Protein AF-A0A3M7A2R9-F1 (afdb_monomer_lite)

pLDDT: mean 76.18, std 20.84, range [29.41, 97.38]

Sequence (288 aa):
MAYYDRTAGASAAYTGRGEEHRDPAQHTKLGANIRLEPVPNYETASVRSGLNHDHYQPLTPYAIPDAELQRIEARDRRVKLWIRILKFLERIISLTLSILTLIPLVMTLVKFFQTRDIYFTVDGTQRTAWAKNSITWYTYLYTAVAGISCFFNTAIILAYISGVRRANAVGDVASKWEYLVQGSQIVVWAVSAGIYRYGREPVDGKFRDLWGWTCSQDAAALQAVVDDVDFEKYCGLQTASFNLGISNVAQAVLALVLYIFVFLRVRSKKRVQRAYARYDEAREPFRS

Radius of gyration: 33.55 Å; chains: 1; bounding box: 70×51×100 Å

Foldseek 3Di:
DDDDDDDDDDDDDDDDDDDDDDDDDDDDDDDDDPPDDDDPDDDDPDDDDDDDPDDPPPPPVDPCPVVNVVVVVVVVVVVVVVLVVVVLVLLVLQLVLLCLLLVLLVVLVVLCVVFVPPWFQDPNDTDTLADDQADEVLSVLLNVLSVVSNVVSVVVNVCVVVPPPPVVVPPPPVLVVVLVVLVVQLVSLVVSLVSNVVLLDADVNHRRYSQVGLVDPVSVVCCVGDVSDDSVVSNVSNVVSSVSSVVSNVSSVVVSVSSVVVVVVVVVVVVVVVVVVVVVVVCVVVVD

Organism: Hortaea werneckii (NCBI:txid91943)

Structure (mmCIF, N/CA/C/O backbone):
data_AF-A0A3M7A2R9-F1
#
_entry.id   AF-A0A3M7A2R9-F1
#
loop_
_atom_site.group_PDB
_atom_site.id
_atom_site.type_symbol
_atom_site.label_atom_id
_atom_site.label_alt_id
_atom_site.label_comp_id
_atom_site.label_asym_id
_atom_site.label_entity_id
_atom_site.label_seq_id
_atom_site.pdbx_PDB_ins_code
_atom_site.Cartn_x
_atom_site.Cartn_y
_atom_site.Cartn_z
_atom_site.occupancy
_atom_site.B_iso_or_equiv
_atom_site.auth_seq_id
_atom_site.auth_comp_id
_atom_site.auth_asym_id
_atom_site.auth_atom_id
_atom_site.pdbx_PDB_model_num
ATOM 1 N N . MET A 1 1 ? 37.650 -2.817 -4.621 1.00 35.28 1 MET A N 1
ATOM 2 C CA . MET A 1 1 ? 37.076 -2.642 -5.974 1.00 35.28 1 MET A CA 1
ATOM 3 C C . MET A 1 1 ? 38.128 -3.080 -6.980 1.00 35.28 1 MET A C 1
ATOM 5 O O . MET A 1 1 ? 39.081 -2.348 -7.175 1.00 35.28 1 MET A O 1
ATOM 9 N N . ALA A 1 2 ? 38.005 -4.279 -7.548 1.00 29.41 2 ALA A N 1
ATOM 10 C CA . ALA A 1 2 ? 38.888 -4.765 -8.608 1.00 29.41 2 ALA A CA 1
ATOM 11 C C . ALA A 1 2 ? 38.018 -5.426 -9.685 1.00 29.41 2 ALA A C 1
ATOM 13 O O . ALA A 1 2 ? 37.175 -6.269 -9.376 1.00 29.41 2 ALA A O 1
ATOM 14 N N . TYR A 1 3 ? 38.171 -4.939 -10.912 1.00 38.00 3 TYR A N 1
ATOM 15 C CA . TYR A 1 3 ? 37.487 -5.364 -12.131 1.00 38.00 3 TYR A CA 1
ATOM 16 C C . TYR A 1 3 ? 38.176 -6.631 -12.655 1.00 38.00 3 TYR A C 1
ATOM 18 O O . TYR A 1 3 ? 39.402 -6.648 -12.720 1.00 38.00 3 TYR A O 1
ATOM 26 N N . TYR A 1 4 ? 37.418 -7.655 -13.051 1.00 37.25 4 TYR A N 1
ATOM 27 C CA . TYR A 1 4 ? 37.951 -8.730 -13.889 1.00 37.25 4 TYR A CA 1
ATOM 28 C C . TYR A 1 4 ? 37.199 -8.776 -15.213 1.00 37.25 4 TYR A C 1
ATOM 30 O O . TYR A 1 4 ? 35.982 -8.957 -15.267 1.00 37.25 4 TYR A O 1
ATOM 38 N N . ASP A 1 5 ? 38.000 -8.561 -16.245 1.00 40.78 5 ASP A N 1
ATOM 39 C CA . ASP A 1 5 ? 37.754 -8.713 -17.662 1.00 40.78 5 ASP A CA 1
ATOM 40 C C . ASP A 1 5 ? 37.877 -10.200 -18.031 1.00 40.78 5 ASP A C 1
ATOM 42 O O . ASP A 1 5 ? 38.822 -10.866 -17.595 1.00 40.78 5 ASP A O 1
ATOM 46 N N . ARG A 1 6 ? 36.914 -10.738 -18.787 1.00 36.94 6 ARG A N 1
ATOM 47 C CA . ARG A 1 6 ? 37.082 -12.010 -19.506 1.00 36.94 6 ARG A CA 1
ATOM 48 C C . ARG A 1 6 ? 36.024 -12.161 -20.597 1.00 36.94 6 ARG A C 1
ATOM 50 O O . ARG A 1 6 ? 34.972 -12.766 -20.400 1.00 36.94 6 ARG A O 1
ATOM 57 N N . THR A 1 7 ? 36.333 -11.625 -21.767 1.00 44.59 7 THR A N 1
ATOM 58 C CA . THR A 1 7 ? 35.815 -12.086 -23.056 1.00 44.59 7 THR A CA 1
ATOM 59 C C . THR A 1 7 ? 36.772 -13.139 -23.615 1.00 44.59 7 THR A C 1
ATOM 61 O O . THR A 1 7 ? 37.942 -12.853 -23.832 1.00 44.59 7 THR A O 1
ATOM 64 N N . ALA A 1 8 ? 36.288 -14.363 -23.835 1.00 36.97 8 ALA A N 1
ATOM 65 C CA . ALA A 1 8 ? 36.805 -15.284 -24.851 1.00 36.97 8 ALA A CA 1
ATOM 66 C C . ALA A 1 8 ? 35.922 -16.539 -24.930 1.00 36.97 8 ALA A C 1
ATOM 68 O O . ALA A 1 8 ? 35.766 -17.251 -23.941 1.00 36.97 8 ALA A O 1
ATOM 69 N N . GLY A 1 9 ? 35.424 -16.827 -26.134 1.00 33.41 9 GLY A N 1
ATOM 70 C CA . GLY A 1 9 ? 35.180 -18.195 -26.593 1.00 33.41 9 GLY A CA 1
ATOM 71 C C . GLY A 1 9 ? 33.766 -18.748 -26.428 1.00 33.41 9 GLY A C 1
ATOM 72 O O . GLY A 1 9 ? 33.463 -19.375 -25.422 1.00 33.41 9 GLY A O 1
ATOM 73 N N . ALA A 1 10 ? 32.953 -18.635 -27.480 1.00 34.09 10 ALA A N 1
ATOM 74 C CA . ALA A 1 10 ? 32.096 -19.736 -27.929 1.00 34.09 10 ALA A CA 1
ATOM 75 C C . ALA A 1 10 ? 31.665 -19.481 -29.379 1.00 34.09 10 ALA A C 1
ATOM 77 O O . ALA A 1 10 ? 30.672 -18.813 -29.658 1.00 34.09 10 ALA A O 1
ATOM 78 N N . SER A 1 11 ? 32.487 -19.996 -30.289 1.00 36.97 11 SER A N 1
ATOM 79 C CA . SER A 1 11 ? 32.156 -20.215 -31.690 1.00 36.97 11 SER A CA 1
ATOM 80 C C . SER A 1 11 ? 31.225 -21.430 -31.811 1.00 36.97 11 SER A C 1
ATOM 82 O O . SER A 1 11 ? 31.363 -22.375 -31.042 1.00 36.97 11 SER A O 1
ATOM 84 N N . ALA A 1 12 ? 30.312 -21.363 -32.781 1.00 39.53 12 ALA A N 1
ATOM 85 C CA . ALA A 1 12 ? 29.721 -22.454 -33.562 1.00 39.53 12 ALA A CA 1
ATOM 86 C C . ALA A 1 12 ? 29.336 -23.787 -32.875 1.00 39.53 12 ALA A C 1
ATOM 88 O O . ALA A 1 12 ? 30.186 -24.596 -32.518 1.00 39.53 12 ALA A O 1
ATOM 89 N N . ALA A 1 13 ? 28.036 -24.106 -32.904 1.00 36.06 13 ALA A N 1
ATOM 90 C CA . ALA A 1 13 ? 27.561 -25.482 -33.082 1.00 36.06 13 ALA A CA 1
ATOM 91 C C . ALA A 1 13 ? 26.154 -25.476 -33.708 1.00 36.06 13 ALA A C 1
ATOM 93 O O . ALA A 1 13 ? 25.139 -25.414 -33.018 1.00 36.06 13 ALA A O 1
ATOM 94 N N . TYR A 1 14 ? 26.118 -25.516 -35.041 1.00 37.16 14 TYR A N 1
ATOM 95 C CA . TYR A 1 14 ? 24.941 -25.823 -35.851 1.00 37.16 14 TYR A CA 1
ATOM 96 C C . TYR A 1 14 ? 24.946 -27.342 -36.091 1.00 37.16 14 TYR A C 1
ATOM 98 O O . TYR A 1 14 ? 25.855 -27.861 -36.730 1.00 37.16 14 TYR A O 1
ATOM 106 N N . THR A 1 15 ? 23.965 -28.059 -35.549 1.00 40.06 15 THR A N 1
ATOM 107 C CA . THR A 1 15 ? 23.604 -29.448 -35.904 1.00 40.06 15 THR A CA 1
ATOM 108 C C . THR A 1 15 ? 22.075 -29.487 -35.786 1.00 40.06 15 THR A C 1
ATOM 110 O O . THR A 1 15 ? 21.525 -29.100 -34.763 1.00 40.06 15 THR A O 1
ATOM 113 N N . GLY A 1 16 ? 21.295 -29.688 -36.847 1.00 35.75 16 GLY A N 1
ATOM 114 C CA . GLY A 1 16 ? 21.282 -30.867 -37.703 1.00 35.75 16 GLY A CA 1
ATOM 115 C C . GLY A 1 16 ? 20.205 -31.826 -37.181 1.00 35.75 16 GLY A C 1
ATOM 116 O O . GLY A 1 16 ? 20.517 -32.724 -36.407 1.00 35.75 16 GLY A O 1
ATOM 117 N N . ARG A 1 17 ? 18.935 -31.627 -37.562 1.00 36.25 17 ARG A N 1
ATOM 118 C CA . ARG A 1 17 ? 17.874 -32.633 -37.384 1.00 36.25 17 ARG A CA 1
ATOM 119 C C . ARG A 1 17 ? 16.976 -32.638 -38.617 1.00 36.25 17 ARG A C 1
ATOM 121 O O . ARG A 1 17 ? 16.380 -31.619 -38.952 1.00 36.25 17 ARG A O 1
ATOM 128 N N . GLY A 1 18 ? 16.983 -33.785 -39.288 1.00 34.66 18 GLY A N 1
ATOM 129 C CA . GLY A 1 18 ? 16.332 -34.035 -40.562 1.00 34.66 18 GLY A CA 1
ATOM 130 C C . GLY A 1 18 ? 14.833 -34.310 -40.478 1.00 34.66 18 GLY A C 1
ATOM 131 O O . GLY A 1 18 ? 14.295 -34.639 -39.423 1.00 34.66 18 GLY A O 1
ATOM 132 N N . GLU A 1 19 ? 14.240 -34.119 -41.655 1.00 35.94 19 GLU A N 1
ATOM 133 C CA . GLU A 1 19 ? 13.288 -34.983 -42.360 1.00 35.94 19 GLU A CA 1
ATOM 134 C C . GLU A 1 19 ? 12.110 -35.583 -41.581 1.00 35.94 19 GLU A C 1
ATOM 136 O O . GLU A 1 19 ? 12.246 -36.566 -40.861 1.00 35.94 19 GLU A O 1
ATOM 141 N N . GLU A 1 20 ? 10.909 -35.093 -41.905 1.00 37.56 20 GLU A N 1
ATOM 142 C CA . GLU A 1 20 ? 9.747 -35.966 -42.054 1.00 37.56 20 GLU A CA 1
ATOM 143 C C . GLU A 1 20 ? 8.933 -35.552 -43.290 1.00 37.56 20 GLU A C 1
ATOM 145 O O . GLU A 1 20 ? 8.768 -34.376 -43.612 1.00 37.56 20 GLU A O 1
ATOM 150 N N . HIS A 1 21 ? 8.505 -36.577 -44.014 1.00 38.38 21 HIS A N 1
ATOM 151 C CA . HIS A 1 21 ? 8.063 -36.617 -45.398 1.00 38.38 21 HIS A CA 1
ATOM 152 C C . HIS A 1 21 ? 6.532 -36.739 -45.472 1.00 38.38 21 HIS A C 1
ATOM 154 O O . HIS A 1 21 ? 5.978 -37.638 -44.839 1.00 38.38 21 HIS A O 1
ATOM 160 N N . ARG A 1 22 ? 5.845 -35.908 -46.279 1.00 35.91 22 ARG A N 1
ATOM 161 C CA . ARG A 1 22 ? 4.567 -36.277 -46.932 1.00 35.91 22 ARG A CA 1
ATOM 162 C C . ARG A 1 22 ? 4.152 -35.310 -48.056 1.00 35.91 22 ARG A C 1
ATOM 164 O O . ARG A 1 22 ? 3.766 -34.174 -47.804 1.00 35.91 22 ARG A O 1
ATOM 171 N N . ASP A 1 23 ? 4.213 -35.823 -49.280 1.00 44.94 23 ASP A N 1
ATOM 172 C CA . ASP A 1 23 ? 3.572 -35.349 -50.521 1.00 44.94 23 ASP A CA 1
ATOM 173 C C . ASP A 1 23 ? 2.071 -35.758 -50.571 1.00 44.94 23 ASP A C 1
ATOM 175 O O . ASP A 1 23 ? 1.632 -36.539 -49.721 1.00 44.94 23 ASP A O 1
ATOM 179 N N . PRO A 1 24 ? 1.296 -35.447 -51.635 1.00 54.03 24 PRO A N 1
ATOM 180 C CA . PRO A 1 24 ? 1.121 -34.171 -52.336 1.00 54.03 24 PRO A CA 1
ATOM 181 C C . PRO A 1 24 ? -0.386 -33.859 -52.553 1.00 54.03 24 PRO A C 1
ATOM 183 O O . PRO A 1 24 ? -1.237 -34.727 -52.379 1.00 54.03 24 PRO A O 1
ATOM 186 N N . ALA A 1 25 ? -0.724 -32.637 -52.985 1.00 34.72 25 ALA A N 1
ATOM 187 C CA . ALA A 1 25 ? -1.665 -32.360 -54.089 1.00 34.72 25 ALA A CA 1
ATOM 188 C C . ALA A 1 25 ? -2.248 -30.933 -54.047 1.00 34.72 25 ALA A C 1
ATOM 190 O O . ALA A 1 25 ? -2.943 -30.535 -53.120 1.00 34.72 25 ALA A O 1
ATOM 191 N N . GLN A 1 26 ? -2.082 -30.283 -55.201 1.00 37.75 26 GLN A N 1
ATOM 192 C CA . GLN A 1 26 ? -3.107 -29.550 -55.945 1.00 37.75 26 GLN A CA 1
ATOM 193 C C . GLN A 1 26 ? -3.339 -28.038 -55.745 1.00 37.75 26 GLN A C 1
ATOM 195 O O . GLN A 1 26 ? -3.603 -27.515 -54.671 1.00 37.75 26 GLN A O 1
ATOM 200 N N . HIS A 1 27 ? -3.394 -27.418 -56.932 1.00 38.88 27 HIS A N 1
ATOM 201 C CA . HIS A 1 27 ? -3.988 -26.144 -57.337 1.00 38.88 27 HIS A CA 1
ATOM 202 C C . HIS A 1 27 ? -3.122 -24.877 -57.328 1.00 38.88 27 HIS A C 1
ATOM 204 O O . HIS A 1 27 ? -3.270 -23.949 -56.543 1.00 38.88 27 HIS A O 1
ATOM 210 N N . THR A 1 28 ? -2.306 -24.809 -58.382 1.00 39.84 28 THR A N 1
ATOM 211 C CA . THR A 1 28 ? -2.219 -23.699 -59.344 1.00 39.84 28 THR A CA 1
ATOM 212 C C . THR A 1 28 ? -3.324 -22.640 -59.209 1.00 39.84 28 THR A C 1
ATOM 214 O O . THR A 1 28 ? -4.480 -22.923 -59.516 1.00 39.84 28 THR A O 1
ATOM 217 N N . LYS A 1 29 ? -2.946 -21.396 -58.893 1.00 41.19 29 LYS A N 1
ATOM 218 C CA . LYS A 1 29 ? -3.472 -20.178 -59.536 1.00 41.19 29 LYS A CA 1
ATOM 219 C C . LYS A 1 29 ? -2.409 -19.082 -59.483 1.00 41.19 29 LYS A C 1
ATOM 221 O O . LYS A 1 29 ? -2.173 -18.447 -58.462 1.00 41.19 29 LYS A O 1
ATOM 226 N N . LEU A 1 30 ? -1.768 -18.902 -60.632 1.00 43.41 30 LEU A N 1
ATOM 227 C CA . LEU A 1 30 ? -0.935 -17.763 -60.979 1.00 43.41 30 LEU A CA 1
ATOM 228 C C . LEU A 1 30 ? -1.860 -16.540 -61.097 1.00 43.41 30 LEU A C 1
ATOM 230 O O . LEU A 1 30 ? -2.737 -16.506 -61.957 1.00 43.41 30 LEU A O 1
ATOM 234 N N . GLY A 1 31 ? -1.708 -15.575 -60.196 1.00 39.97 31 GLY A N 1
ATOM 235 C CA . GLY A 1 31 ? -2.490 -14.342 -60.161 1.00 39.97 31 GLY A CA 1
ATOM 236 C C . GLY A 1 31 ? -1.577 -13.181 -59.813 1.00 39.97 31 GLY A C 1
ATOM 237 O O . GLY A 1 31 ? -1.463 -12.794 -58.654 1.00 39.97 31 GLY A O 1
ATOM 238 N N . ALA A 1 32 ? -0.873 -12.687 -60.827 1.00 48.69 32 ALA A N 1
ATOM 239 C CA . ALA A 1 32 ? -0.052 -11.493 -60.756 1.00 48.69 32 ALA A CA 1
ATOM 240 C C . ALA A 1 32 ? -0.912 -10.272 -60.402 1.00 48.69 32 ALA A C 1
ATOM 242 O O . ALA A 1 32 ? -1.939 -10.053 -61.035 1.00 48.69 32 ALA A O 1
ATOM 243 N N . ASN A 1 33 ? -0.473 -9.502 -59.404 1.00 46.03 33 ASN A N 1
ATOM 244 C CA . ASN A 1 33 ? -0.609 -8.043 -59.313 1.00 46.03 33 ASN A CA 1
ATOM 245 C C . ASN A 1 33 ? 0.147 -7.558 -58.064 1.00 46.03 33 ASN A C 1
ATOM 247 O O . ASN A 1 33 ? -0.444 -7.161 -57.061 1.00 46.03 33 ASN A O 1
ATOM 251 N N . ILE A 1 34 ? 1.483 -7.609 -58.116 1.00 48.09 34 ILE A N 1
ATOM 252 C CA . ILE A 1 34 ? 2.319 -6.867 -57.166 1.00 48.09 34 ILE A CA 1
ATOM 253 C C . ILE A 1 34 ? 2.315 -5.415 -57.639 1.00 48.09 34 ILE A C 1
ATOM 255 O O . ILE A 1 34 ? 3.037 -5.031 -58.557 1.00 48.09 34 ILE A O 1
ATOM 259 N N . ARG A 1 35 ? 1.438 -4.617 -57.033 1.00 43.06 35 ARG A N 1
ATOM 260 C CA . ARG A 1 35 ? 1.414 -3.164 -57.185 1.00 43.06 35 ARG A CA 1
ATOM 261 C C . ARG A 1 35 ? 2.588 -2.598 -56.384 1.00 43.06 35 ARG A C 1
ATOM 263 O O . ARG A 1 35 ? 2.488 -2.439 -55.173 1.00 43.06 35 ARG A O 1
ATOM 270 N N . LEU A 1 36 ? 3.714 -2.370 -57.056 1.00 46.22 36 LEU A N 1
ATOM 271 C CA . LEU A 1 36 ? 4.854 -1.641 -56.501 1.00 46.22 36 LEU A CA 1
ATOM 272 C C . LEU A 1 36 ? 4.421 -0.186 -56.266 1.00 46.22 36 LEU A C 1
ATOM 274 O O . LEU A 1 36 ? 4.148 0.540 -57.221 1.00 46.22 36 LEU A O 1
ATOM 278 N N . GLU A 1 37 ? 4.307 0.226 -55.003 1.00 46.75 37 GLU A N 1
ATOM 279 C CA . GLU A 1 37 ? 4.223 1.648 -54.666 1.00 46.75 37 GLU A CA 1
ATOM 280 C C . GLU A 1 37 ? 5.565 2.325 -54.994 1.00 46.75 37 GLU A C 1
ATOM 282 O O . GLU A 1 37 ? 6.623 1.745 -54.727 1.00 46.75 37 GLU A O 1
ATOM 287 N N . PRO A 1 38 ? 5.558 3.535 -55.582 1.00 45.41 38 PRO A N 1
ATOM 288 C CA . PRO A 1 38 ? 6.785 4.259 -55.865 1.00 45.41 38 PRO A CA 1
ATOM 289 C C . PRO A 1 38 ? 7.473 4.644 -54.552 1.00 45.41 38 PRO A C 1
ATOM 291 O O . PRO A 1 38 ? 6.920 5.362 -53.719 1.00 45.41 38 PRO A O 1
ATOM 294 N N . VAL A 1 39 ? 8.701 4.157 -54.382 1.00 48.53 39 VAL A N 1
ATOM 295 C CA . VAL A 1 39 ? 9.605 4.588 -53.315 1.00 48.53 39 VAL A CA 1
ATOM 296 C C . VAL A 1 39 ? 9.869 6.087 -53.512 1.00 48.53 39 VAL A C 1
ATOM 298 O O . VAL A 1 39 ? 10.199 6.490 -54.629 1.00 48.53 39 VAL A O 1
ATOM 301 N N . PRO A 1 40 ? 9.715 6.938 -52.482 1.00 41.25 40 PRO A N 1
ATOM 302 C CA . PRO A 1 40 ? 10.021 8.354 -52.610 1.00 41.25 40 PRO A CA 1
ATOM 303 C C . PRO A 1 40 ? 11.511 8.523 -52.919 1.00 41.25 40 PRO A C 1
ATOM 305 O O . PRO A 1 40 ? 12.370 8.075 -52.159 1.00 41.25 40 PRO A O 1
ATOM 308 N N . ASN A 1 41 ? 11.787 9.156 -54.060 1.00 41.25 41 ASN A N 1
ATOM 309 C CA . ASN A 1 41 ? 13.120 9.530 -54.514 1.00 41.25 41 ASN A CA 1
ATOM 310 C C . ASN A 1 41 ? 13.783 10.416 -53.453 1.00 41.25 41 ASN A C 1
ATOM 312 O O . ASN A 1 41 ? 13.485 11.607 -53.366 1.00 41.25 41 ASN A O 1
ATOM 316 N N . TYR A 1 42 ? 14.678 9.845 -52.649 1.00 44.50 42 TYR A N 1
ATOM 317 C CA . TYR A 1 42 ? 15.688 10.648 -51.978 1.00 44.50 42 TYR A CA 1
ATOM 318 C C . TYR A 1 42 ? 16.765 10.987 -53.011 1.00 44.50 42 TYR A C 1
ATOM 320 O O . TYR A 1 42 ? 17.117 10.175 -53.865 1.00 44.50 42 TYR A O 1
ATOM 328 N N . GLU A 1 43 ? 17.199 12.236 -52.965 1.00 38.12 43 GLU A N 1
ATOM 329 C CA . GLU A 1 43 ? 18.039 12.930 -53.932 1.00 38.12 43 GLU A CA 1
ATOM 330 C C . GLU A 1 43 ? 19.164 12.066 -54.520 1.00 38.12 43 GLU A C 1
ATOM 332 O O . GLU A 1 43 ? 20.099 11.644 -53.837 1.00 38.12 43 GLU A O 1
ATOM 337 N N . THR A 1 44 ? 19.115 11.865 -55.837 1.00 44.75 44 THR A N 1
ATOM 338 C CA . THR A 1 44 ? 20.288 11.479 -56.616 1.00 44.75 44 THR A CA 1
ATOM 339 C C . THR A 1 44 ? 21.238 12.672 -56.654 1.00 44.75 44 THR A C 1
ATOM 341 O O . THR A 1 44 ? 21.106 13.556 -57.502 1.00 44.75 44 THR A O 1
ATOM 344 N N . ALA A 1 45 ? 22.196 12.709 -55.729 1.00 44.91 45 ALA A N 1
ATOM 345 C CA . ALA A 1 45 ? 23.384 13.534 -55.885 1.00 44.91 45 ALA A CA 1
ATOM 346 C C . ALA A 1 45 ? 24.104 13.082 -57.166 1.00 44.91 45 ALA A C 1
ATOM 348 O O . ALA A 1 45 ? 24.555 11.940 -57.279 1.00 44.91 45 ALA A O 1
ATOM 349 N N . SER A 1 46 ? 24.155 13.962 -58.162 1.00 41.50 46 SER A N 1
ATOM 350 C CA . SER A 1 46 ? 24.859 13.731 -59.416 1.00 41.50 46 SER A CA 1
ATOM 351 C C . SER A 1 46 ? 26.363 13.650 -59.152 1.00 41.50 46 SER A C 1
ATOM 353 O O . SER A 1 46 ? 27.034 14.644 -58.879 1.00 41.50 46 SER A O 1
ATOM 355 N N . VAL A 1 47 ? 26.915 12.440 -59.230 1.00 45.31 47 VAL A N 1
ATOM 356 C CA . VAL A 1 47 ? 28.365 12.238 -59.198 1.00 45.31 47 VAL A CA 1
ATOM 357 C C . VAL A 1 47 ? 28.918 12.581 -60.577 1.00 45.31 47 VAL A C 1
ATOM 359 O O . VAL A 1 47 ? 28.655 11.904 -61.569 1.00 45.31 47 VAL A O 1
ATOM 362 N N . ARG A 1 48 ? 29.674 13.677 -60.630 1.00 39.59 48 ARG A N 1
ATOM 363 C CA . ARG A 1 48 ? 30.450 14.130 -61.785 1.00 39.59 48 ARG A CA 1
ATOM 364 C C . ARG A 1 48 ? 31.514 13.075 -62.109 1.00 39.59 48 ARG A C 1
ATOM 366 O O . ARG A 1 48 ? 32.421 12.854 -61.313 1.00 39.59 48 ARG A O 1
ATOM 373 N N . SER A 1 49 ? 31.399 12.425 -63.264 1.00 47.41 49 SER A N 1
ATOM 374 C CA . SER A 1 49 ? 32.397 11.479 -63.767 1.00 47.41 49 SER A CA 1
ATOM 375 C C . SER A 1 49 ? 33.701 12.204 -64.095 1.00 47.41 49 SER A C 1
ATOM 377 O O . SER A 1 49 ? 33.762 12.996 -65.034 1.00 47.41 49 SER A O 1
ATOM 379 N N . GLY A 1 50 ? 34.745 11.930 -63.320 1.00 47.94 50 GLY A N 1
ATOM 380 C CA . GLY A 1 50 ? 36.093 12.404 -63.594 1.00 47.94 50 GLY A CA 1
ATOM 381 C C . GLY A 1 50 ? 37.080 11.945 -62.526 1.00 47.94 50 GLY A C 1
ATOM 382 O O . GLY A 1 50 ? 37.007 12.414 -61.399 1.00 47.94 50 GLY A O 1
ATOM 383 N N . LEU A 1 51 ? 38.022 11.102 -62.955 1.00 43.25 51 LEU A N 1
ATOM 384 C CA . LEU A 1 51 ? 39.259 10.655 -62.299 1.00 43.25 51 LEU A CA 1
ATOM 385 C C . LEU A 1 51 ? 39.233 9.420 -61.373 1.00 43.25 51 LEU A C 1
ATOM 387 O O . LEU A 1 51 ? 38.619 9.400 -60.315 1.00 43.25 51 LEU A O 1
ATOM 391 N N . ASN A 1 52 ? 40.068 8.468 -61.811 1.00 40.28 52 ASN A N 1
ATOM 392 C CA . ASN A 1 52 ? 40.802 7.407 -61.121 1.00 40.28 52 ASN A CA 1
ATOM 393 C C . ASN A 1 52 ? 40.030 6.347 -60.322 1.00 40.28 52 ASN A C 1
ATOM 395 O O . ASN A 1 52 ? 39.564 6.553 -59.207 1.00 40.28 52 ASN A O 1
ATOM 399 N N . HIS A 1 53 ? 40.031 5.143 -60.904 1.00 49.47 53 HIS A N 1
ATOM 400 C CA . HIS A 1 53 ? 40.060 3.879 -60.178 1.00 49.47 53 HIS A CA 1
ATOM 401 C C . HIS A 1 53 ? 41.212 3.904 -59.170 1.00 49.47 53 HIS A C 1
ATOM 403 O O . HIS A 1 53 ? 42.349 3.687 -59.557 1.00 49.47 53 HIS A O 1
ATOM 409 N N . ASP A 1 54 ? 40.911 4.188 -57.909 1.00 43.72 54 ASP A N 1
ATOM 410 C CA . ASP A 1 54 ? 41.524 3.517 -56.768 1.00 43.72 54 ASP A CA 1
ATOM 411 C C . ASP A 1 54 ? 40.649 3.762 -55.533 1.00 43.72 54 ASP A C 1
ATOM 413 O O . ASP A 1 54 ? 40.341 4.891 -55.163 1.00 43.72 54 ASP A O 1
ATOM 417 N N . HIS A 1 55 ? 40.205 2.655 -54.938 1.00 40.47 55 HIS A N 1
ATOM 418 C CA . HIS A 1 55 ? 39.379 2.559 -53.730 1.00 40.47 55 HIS A CA 1
ATOM 419 C C . HIS A 1 55 ? 37.953 3.125 -53.831 1.00 40.47 55 HIS A C 1
ATOM 421 O O . HIS A 1 55 ? 37.604 4.152 -53.252 1.00 40.47 55 HIS A O 1
ATOM 427 N N . TYR A 1 56 ? 37.055 2.326 -54.421 1.00 41.16 56 TYR A N 1
ATOM 428 C CA . TYR A 1 56 ? 35.671 2.297 -53.942 1.00 41.16 56 TYR A CA 1
ATOM 429 C C . TYR A 1 56 ? 35.683 1.848 -52.476 1.00 41.16 56 TYR A C 1
ATOM 431 O O . TYR A 1 56 ? 35.695 0.658 -52.171 1.00 41.16 56 TYR A O 1
ATOM 439 N N . GLN A 1 57 ? 35.708 2.807 -51.557 1.00 43.56 57 GLN A N 1
ATOM 440 C CA . GLN A 1 57 ? 35.376 2.576 -50.163 1.00 43.56 57 GLN A CA 1
ATOM 441 C C . GLN A 1 57 ? 33.848 2.677 -50.102 1.00 43.56 57 GLN A C 1
ATOM 443 O O . GLN A 1 57 ? 33.319 3.787 -50.199 1.00 43.56 57 GLN A O 1
ATOM 448 N N . PRO A 1 58 ? 33.093 1.560 -50.051 1.00 46.12 58 PRO A N 1
ATOM 449 C CA . PRO A 1 58 ? 31.653 1.661 -49.915 1.00 46.12 58 PRO A CA 1
ATOM 450 C C . PRO A 1 58 ? 31.401 2.452 -48.636 1.00 46.12 58 PRO A C 1
ATOM 452 O O . PRO A 1 58 ? 31.805 2.012 -47.559 1.00 46.12 58 PRO A O 1
ATOM 455 N N . LEU A 1 59 ? 30.761 3.619 -48.747 1.00 47.03 59 LEU A N 1
ATOM 456 C CA . LEU A 1 59 ? 30.213 4.306 -47.589 1.00 47.03 59 LEU A CA 1
ATOM 457 C C . LEU A 1 59 ? 29.204 3.341 -46.966 1.00 47.03 59 LEU A C 1
ATOM 459 O O . LEU A 1 59 ? 28.048 3.279 -47.367 1.00 47.03 59 LEU A O 1
ATOM 463 N N . THR A 1 60 ? 29.652 2.516 -46.024 1.00 50.25 60 THR A N 1
ATOM 464 C CA . THR A 1 60 ? 28.793 1.874 -45.043 1.00 50.25 60 THR A CA 1
ATOM 465 C C . THR A 1 60 ? 28.247 3.024 -44.207 1.00 50.25 60 THR A C 1
ATOM 467 O O . THR A 1 60 ? 29.015 3.581 -43.422 1.00 50.25 60 THR A O 1
ATOM 470 N N . PRO A 1 61 ? 26.967 3.419 -44.322 1.00 52.16 61 PRO A N 1
ATOM 471 C CA . PRO A 1 61 ? 26.482 4.580 -43.579 1.00 52.16 61 PRO A CA 1
ATOM 472 C C . PRO A 1 61 ? 26.456 4.332 -42.061 1.00 52.16 61 PRO A C 1
ATOM 474 O O . PRO A 1 61 ? 26.167 5.245 -41.303 1.00 52.16 61 PRO A O 1
ATOM 477 N N . TYR A 1 62 ? 26.749 3.104 -41.613 1.00 56.06 62 TYR A N 1
ATOM 478 C CA . TYR A 1 62 ? 26.667 2.676 -40.221 1.00 56.06 62 TYR A CA 1
ATOM 479 C C . TYR A 1 62 ? 27.610 1.498 -39.905 1.00 56.06 62 TYR A C 1
ATOM 481 O O . TYR A 1 62 ? 27.219 0.536 -39.253 1.00 56.06 62 TYR A O 1
ATOM 489 N N . ALA A 1 63 ? 28.877 1.541 -40.325 1.00 55.28 63 ALA A N 1
ATOM 490 C CA . ALA A 1 63 ? 29.876 0.758 -39.593 1.00 55.28 63 ALA A CA 1
ATOM 491 C C . ALA A 1 63 ? 30.107 1.487 -38.263 1.00 55.28 63 ALA A C 1
ATOM 493 O O . ALA A 1 63 ? 30.972 2.353 -38.181 1.00 55.28 63 ALA A O 1
ATOM 494 N N . ILE A 1 64 ? 29.255 1.234 -37.259 1.00 60.62 64 ILE A N 1
ATOM 495 C CA . ILE A 1 64 ? 29.473 1.736 -35.897 1.00 60.62 64 ILE A CA 1
ATOM 496 C C . ILE A 1 64 ? 30.843 1.191 -35.486 1.00 60.62 64 ILE A C 1
ATOM 498 O O . ILE A 1 64 ? 30.968 -0.028 -35.378 1.00 60.62 64 ILE A O 1
ATOM 502 N N . PRO A 1 65 ? 31.872 2.036 -35.296 1.00 73.12 65 PRO A N 1
ATOM 503 C CA . PRO A 1 65 ? 33.175 1.548 -34.871 1.00 73.12 65 PRO A CA 1
ATOM 504 C C . PRO A 1 65 ? 33.005 0.763 -33.569 1.00 73.12 65 PRO A C 1
ATOM 506 O O . PRO A 1 65 ? 32.199 1.170 -32.728 1.00 73.12 65 PRO A O 1
ATOM 509 N N . ASP A 1 66 ? 33.770 -0.307 -33.348 1.00 74.38 66 ASP A N 1
ATOM 510 C CA . ASP A 1 66 ? 33.675 -1.113 -32.115 1.00 74.38 66 ASP A CA 1
ATOM 511 C C . ASP A 1 66 ? 33.737 -0.240 -30.844 1.00 74.38 66 ASP A C 1
ATOM 513 O O . ASP A 1 66 ? 33.055 -0.497 -29.850 1.00 74.38 66 ASP A O 1
ATOM 517 N N . ALA A 1 67 ? 34.478 0.872 -30.910 1.00 76.00 67 ALA A N 1
ATOM 518 C CA . ALA A 1 67 ? 34.538 1.898 -29.873 1.00 76.00 67 ALA A CA 1
ATOM 519 C C . ALA A 1 67 ? 33.181 2.579 -29.574 1.00 76.00 67 ALA A C 1
ATOM 521 O O . ALA A 1 67 ? 32.859 2.824 -28.410 1.00 76.00 67 ALA A O 1
ATOM 522 N N . GLU A 1 68 ? 32.365 2.886 -30.585 1.00 75.69 68 GLU A N 1
ATOM 523 C CA . GLU A 1 68 ? 31.013 3.439 -30.409 1.00 75.69 68 GLU A CA 1
ATOM 524 C C . GLU A 1 68 ? 30.033 2.382 -29.883 1.00 75.69 68 GLU A C 1
ATOM 526 O O . GLU A 1 68 ? 29.212 2.684 -29.011 1.00 75.69 68 GLU A O 1
ATOM 531 N N . LEU A 1 69 ? 30.164 1.121 -30.310 1.00 75.69 69 LEU A N 1
ATOM 532 C CA . LEU A 1 69 ? 29.353 0.023 -29.777 1.00 75.69 69 LEU A CA 1
ATOM 533 C C . LEU A 1 69 ? 29.618 -0.180 -28.275 1.00 75.69 69 LEU A C 1
ATOM 535 O O . LEU A 1 69 ? 28.677 -0.187 -27.477 1.00 75.69 69 LEU A O 1
ATOM 539 N N . GLN A 1 70 ? 30.889 -0.212 -27.861 1.00 79.38 70 GLN A N 1
ATOM 540 C CA . GLN A 1 70 ? 31.276 -0.279 -26.446 1.00 79.38 70 GLN A CA 1
ATOM 541 C C . GLN A 1 70 ? 30.744 0.914 -25.633 1.00 79.38 70 GLN A C 1
ATOM 543 O O . GLN A 1 70 ? 30.300 0.745 -24.489 1.00 79.38 70 GLN A O 1
ATOM 548 N N . ARG A 1 71 ? 30.735 2.127 -26.208 1.00 79.75 71 ARG A N 1
ATOM 549 C CA . ARG A 1 71 ? 30.157 3.327 -25.570 1.00 79.75 71 ARG A CA 1
ATOM 550 C C . ARG A 1 71 ? 28.646 3.195 -25.371 1.00 79.75 71 ARG A C 1
ATOM 552 O O . ARG A 1 71 ? 28.147 3.523 -24.286 1.00 79.75 71 ARG A O 1
ATOM 559 N N . ILE A 1 72 ? 27.920 2.702 -26.376 1.00 77.94 72 ILE A N 1
ATOM 560 C CA . ILE A 1 72 ? 26.471 2.459 -26.308 1.00 77.94 72 ILE A CA 1
ATOM 561 C C . ILE A 1 72 ? 26.162 1.382 -25.262 1.00 77.94 72 ILE A C 1
ATOM 563 O O . ILE A 1 72 ? 25.301 1.592 -24.403 1.00 77.94 72 ILE A O 1
ATOM 567 N N . GLU A 1 73 ? 26.910 0.279 -25.248 1.00 80.25 73 GLU A N 1
ATOM 568 C CA . GLU A 1 73 ? 26.764 -0.780 -24.247 1.00 80.25 73 GLU A CA 1
ATOM 569 C C . GLU A 1 73 ? 27.033 -0.286 -22.823 1.00 80.25 73 GLU A C 1
ATOM 571 O O . GLU A 1 73 ? 26.267 -0.581 -21.902 1.00 80.25 73 GLU A O 1
ATOM 576 N N . ALA A 1 74 ? 28.089 0.505 -22.615 1.00 82.88 74 ALA A N 1
ATOM 577 C CA . ALA A 1 74 ? 28.408 1.073 -21.308 1.00 82.88 74 ALA A CA 1
ATOM 578 C C . ALA A 1 74 ? 27.325 2.052 -20.824 1.00 82.88 74 ALA A C 1
ATOM 580 O O . ALA A 1 74 ? 27.005 2.098 -19.628 1.00 82.88 74 ALA A O 1
ATOM 581 N N . ARG A 1 75 ? 26.730 2.837 -21.732 1.00 81.75 75 ARG A N 1
ATOM 582 C CA . ARG A 1 75 ? 25.575 3.695 -21.422 1.00 81.75 75 ARG A CA 1
ATOM 583 C C . ARG A 1 75 ? 24.348 2.851 -21.066 1.00 81.75 75 ARG A C 1
ATOM 585 O O . ARG A 1 75 ? 23.659 3.163 -20.094 1.00 81.75 75 ARG A O 1
ATOM 592 N N . ASP A 1 76 ? 24.116 1.756 -21.774 1.00 81.50 76 ASP A N 1
ATOM 593 C CA . ASP A 1 76 ? 22.995 0.850 -21.522 1.00 81.50 76 ASP A CA 1
ATOM 594 C C . ASP A 1 76 ? 23.124 0.096 -20.200 1.00 81.50 76 ASP A C 1
ATOM 596 O O . ASP A 1 76 ? 22.138 -0.014 -19.464 1.00 81.50 76 ASP A O 1
ATOM 600 N N . ARG A 1 77 ? 24.335 -0.345 -19.841 1.00 81.38 77 ARG A N 1
ATOM 601 C CA . ARG A 1 77 ? 24.631 -0.915 -18.518 1.00 81.38 77 ARG A CA 1
ATOM 602 C C . ARG A 1 77 ? 24.305 0.079 -17.403 1.00 81.38 77 ARG A C 1
ATOM 604 O O . ARG A 1 77 ? 23.620 -0.290 -16.450 1.00 81.38 77 ARG A O 1
ATOM 611 N N . ARG A 1 78 ? 24.711 1.346 -17.548 1.00 84.94 78 ARG A N 1
ATOM 612 C CA . ARG A 1 78 ? 24.392 2.406 -16.575 1.00 84.94 78 ARG A CA 1
ATOM 613 C C . ARG A 1 78 ? 22.889 2.609 -16.429 1.00 84.94 78 ARG A C 1
ATOM 615 O O . ARG A 1 78 ? 22.385 2.577 -15.313 1.00 84.94 78 ARG A O 1
ATOM 622 N N . VAL A 1 79 ? 22.156 2.754 -17.532 1.00 84.12 79 VAL A N 1
ATOM 623 C CA . VAL A 1 79 ? 20.694 2.938 -17.486 1.00 84.12 79 VAL A CA 1
ATOM 624 C C . VAL A 1 79 ? 20.001 1.744 -16.821 1.00 84.12 79 VAL A C 1
ATOM 626 O O . VAL A 1 79 ? 19.114 1.942 -15.996 1.00 84.12 79 VAL A O 1
ATOM 629 N N . LYS A 1 80 ? 20.422 0.508 -17.119 1.00 82.06 80 LYS A N 1
ATOM 630 C CA . LYS A 1 80 ? 19.881 -0.696 -16.464 1.00 82.06 80 LYS A CA 1
ATOM 631 C C . LYS A 1 80 ? 20.139 -0.705 -14.954 1.00 82.06 80 LYS A C 1
ATOM 633 O O . LYS A 1 80 ? 19.240 -1.066 -14.198 1.00 82.06 80 LYS A O 1
ATOM 638 N N . LEU A 1 81 ? 21.331 -0.296 -14.515 1.00 84.12 81 LEU A N 1
ATOM 639 C CA . LEU A 1 81 ? 21.654 -0.172 -13.091 1.00 84.12 81 LEU A CA 1
ATOM 640 C C . LEU A 1 81 ? 20.775 0.879 -12.407 1.00 84.12 81 LEU A C 1
ATOM 642 O O . LEU A 1 81 ? 20.189 0.582 -11.371 1.00 84.12 81 LEU A O 1
ATOM 646 N N . TRP A 1 82 ? 20.605 2.053 -13.017 1.00 86.81 82 TRP A N 1
ATOM 647 C CA . TRP A 1 82 ? 19.720 3.098 -12.492 1.00 86.81 82 TRP A CA 1
ATOM 648 C C . TRP A 1 82 ? 18.272 2.629 -12.368 1.00 86.81 82 TRP A C 1
ATOM 650 O O . TRP A 1 82 ? 17.649 2.851 -11.337 1.00 86.81 82 TRP A O 1
ATOM 660 N N . ILE A 1 83 ? 17.752 1.909 -13.365 1.00 84.44 83 ILE A N 1
ATOM 661 C CA . ILE A 1 83 ? 16.408 1.316 -13.296 1.00 84.44 83 ILE A CA 1
ATOM 662 C C . ILE A 1 83 ? 16.307 0.343 -12.118 1.00 84.44 83 ILE A C 1
ATOM 664 O O . ILE A 1 83 ? 15.321 0.367 -11.386 1.00 84.44 83 ILE A O 1
ATOM 668 N N . ARG A 1 84 ? 17.322 -0.502 -11.910 1.00 83.69 84 ARG A N 1
ATOM 669 C CA . ARG A 1 84 ? 17.343 -1.449 -10.789 1.00 83.69 84 ARG A CA 1
ATOM 670 C C . ARG A 1 84 ? 17.363 -0.728 -9.439 1.00 83.69 84 ARG A C 1
ATOM 672 O O . ARG A 1 84 ? 16.632 -1.133 -8.544 1.00 83.69 84 ARG A O 1
ATOM 679 N N . ILE A 1 85 ? 18.145 0.343 -9.309 1.00 86.81 85 ILE A N 1
ATOM 680 C CA . ILE A 1 85 ? 18.207 1.163 -8.090 1.00 86.81 85 ILE A CA 1
ATOM 681 C C . ILE A 1 85 ? 16.865 1.853 -7.829 1.00 86.81 85 ILE A C 1
ATOM 683 O O . ILE A 1 85 ? 16.365 1.791 -6.712 1.00 86.81 85 ILE A O 1
ATOM 687 N N . LEU A 1 86 ? 16.248 2.452 -8.852 1.00 89.62 86 LEU A N 1
ATOM 688 C CA . LEU A 1 86 ? 14.939 3.102 -8.724 1.00 89.62 86 LEU A CA 1
ATOM 689 C C . LEU A 1 86 ? 13.855 2.113 -8.283 1.00 89.62 86 LEU A C 1
ATOM 691 O O . LEU A 1 86 ? 13.078 2.417 -7.384 1.00 89.62 86 LEU A O 1
ATOM 695 N N . LYS A 1 87 ? 13.835 0.908 -8.862 1.00 84.81 87 LYS A N 1
ATOM 696 C CA . LYS A 1 87 ? 12.926 -0.166 -8.437 1.00 84.81 87 LYS A CA 1
ATOM 697 C C . LYS A 1 87 ? 13.196 -0.628 -7.009 1.00 84.81 87 LYS A C 1
ATOM 699 O O . LYS A 1 87 ? 12.268 -0.906 -6.267 1.00 84.81 87 LYS A O 1
ATOM 704 N N . PHE A 1 88 ? 14.460 -0.725 -6.615 1.00 87.12 88 PHE A N 1
ATOM 705 C CA . PHE A 1 88 ? 14.813 -1.099 -5.251 1.00 87.12 88 PHE A CA 1
ATOM 706 C C . PHE A 1 88 ? 14.365 -0.034 -4.237 1.00 87.12 88 PHE A C 1
ATOM 708 O O . PHE A 1 88 ? 13.788 -0.372 -3.207 1.00 87.12 88 PHE A O 1
ATOM 715 N N . LEU A 1 89 ? 14.554 1.248 -4.561 1.00 91.88 89 LEU A N 1
ATOM 716 C CA . LEU A 1 89 ? 14.075 2.363 -3.746 1.00 91.88 89 LEU A CA 1
ATOM 717 C C . LEU A 1 89 ? 12.544 2.361 -3.627 1.00 91.88 89 LEU A C 1
ATOM 719 O O . LEU A 1 89 ? 12.014 2.573 -2.541 1.00 91.88 89 LEU A O 1
ATOM 723 N N . GLU A 1 90 ? 11.840 2.060 -4.718 1.00 91.06 90 GLU A N 1
ATOM 724 C CA . GLU A 1 90 ? 10.382 1.895 -4.727 1.00 91.06 90 GLU A CA 1
ATOM 725 C C . GLU A 1 90 ? 9.921 0.826 -3.726 1.00 91.06 90 GLU A C 1
ATOM 727 O O . GLU A 1 90 ? 9.024 1.088 -2.924 1.00 91.06 90 GLU A O 1
ATOM 732 N N . ARG A 1 91 ? 10.605 -0.325 -3.681 1.00 91.19 91 ARG A N 1
ATOM 733 C CA . ARG A 1 91 ? 10.316 -1.393 -2.711 1.00 91.19 91 ARG A CA 1
ATOM 734 C C . ARG A 1 91 ? 10.569 -0.967 -1.269 1.00 91.19 91 ARG A C 1
ATOM 736 O O . ARG A 1 91 ? 9.794 -1.342 -0.394 1.00 91.19 91 ARG A O 1
ATOM 743 N N . ILE A 1 92 ? 11.609 -0.172 -1.006 1.00 93.75 92 ILE A N 1
ATOM 744 C CA . ILE A 1 92 ? 11.885 0.360 0.340 1.00 93.75 92 ILE A CA 1
ATOM 745 C C . ILE A 1 92 ? 10.770 1.307 0.789 1.00 93.75 92 ILE A C 1
ATOM 747 O O . ILE A 1 92 ? 10.292 1.204 1.920 1.00 93.75 92 ILE A O 1
ATOM 751 N N . ILE A 1 93 ? 10.332 2.209 -0.092 1.00 95.12 93 ILE A N 1
ATOM 752 C CA . ILE A 1 93 ? 9.241 3.144 0.210 1.00 95.12 93 ILE A CA 1
ATOM 753 C C . ILE A 1 93 ? 7.946 2.363 0.468 1.00 95.12 93 ILE A C 1
ATOM 755 O O . ILE A 1 93 ? 7.285 2.600 1.478 1.00 95.12 93 ILE A O 1
ATOM 759 N N . SER A 1 94 ? 7.625 1.386 -0.386 1.00 94.00 94 SER A N 1
ATOM 760 C CA . SER A 1 94 ? 6.449 0.519 -0.231 1.00 94.00 94 SER A CA 1
ATOM 761 C C . SER A 1 94 ? 6.479 -0.270 1.083 1.00 94.00 94 SER A C 1
ATOM 763 O O . SER A 1 94 ? 5.486 -0.313 1.813 1.00 94.00 94 SER A O 1
ATOM 765 N N . LEU A 1 95 ? 7.640 -0.836 1.442 1.00 95.44 95 LEU A N 1
ATOM 766 C CA . LEU A 1 95 ? 7.837 -1.525 2.718 1.00 95.44 95 LEU A CA 1
ATOM 767 C C . LEU A 1 95 ? 7.608 -0.582 3.902 1.00 95.44 95 LEU A C 1
ATOM 769 O O . LEU A 1 95 ? 6.891 -0.931 4.835 1.00 95.44 95 LEU A O 1
ATOM 773 N N . THR A 1 96 ? 8.188 0.615 3.849 1.00 97.06 96 THR A N 1
ATOM 774 C CA . THR A 1 96 ? 8.087 1.605 4.929 1.00 97.06 96 THR A CA 1
ATOM 775 C C . THR A 1 96 ? 6.636 2.025 5.146 1.00 97.06 96 THR A C 1
ATOM 777 O O . THR A 1 96 ? 6.147 1.980 6.273 1.00 97.06 96 THR A O 1
ATOM 780 N N . LEU A 1 97 ? 5.910 2.354 4.073 1.00 96.56 97 LEU A N 1
ATOM 781 C CA . LEU A 1 97 ? 4.488 2.699 4.149 1.00 96.56 97 LEU A CA 1
ATOM 782 C C . LEU A 1 97 ? 3.635 1.528 4.654 1.00 96.56 97 LEU A C 1
ATOM 784 O O . LEU A 1 97 ? 2.713 1.736 5.445 1.00 96.56 97 LEU A O 1
ATOM 788 N N . SER A 1 98 ? 3.952 0.299 4.238 1.00 96.31 98 SER A N 1
ATOM 789 C CA . SER A 1 98 ? 3.268 -0.907 4.718 1.00 96.31 98 SER A CA 1
ATOM 790 C C . SER A 1 98 ? 3.491 -1.119 6.217 1.00 96.31 98 SER A C 1
ATOM 792 O O . SER A 1 98 ? 2.527 -1.357 6.936 1.00 96.31 98 SER A O 1
ATOM 794 N N . ILE A 1 99 ? 4.724 -0.970 6.713 1.00 97.25 99 ILE A N 1
ATOM 795 C CA . ILE A 1 99 ? 5.059 -1.086 8.143 1.00 97.25 99 ILE A CA 1
ATOM 796 C C . ILE A 1 99 ? 4.348 -0.003 8.956 1.00 97.25 99 ILE A C 1
ATOM 798 O O . ILE A 1 99 ? 3.710 -0.313 9.962 1.00 97.25 99 ILE A O 1
ATOM 802 N N . LEU A 1 100 ? 4.412 1.255 8.510 1.00 97.12 100 LEU A N 1
ATOM 803 C CA . LEU A 1 100 ? 3.758 2.371 9.196 1.00 97.12 100 LEU A CA 1
ATOM 804 C C . LEU A 1 100 ? 2.232 2.217 9.239 1.00 97.12 100 LEU A C 1
ATOM 806 O O . LEU A 1 100 ? 1.609 2.688 10.182 1.00 97.12 100 LEU A O 1
ATOM 810 N N . THR A 1 101 ? 1.635 1.545 8.251 1.00 96.44 101 THR A N 1
ATOM 811 C CA . THR A 1 101 ? 0.200 1.210 8.255 1.00 96.44 101 THR A CA 1
ATOM 812 C C . THR A 1 101 ? -0.098 0.002 9.143 1.00 96.44 101 THR A C 1
ATOM 814 O O . THR A 1 101 ? -1.100 -0.022 9.849 1.00 96.44 101 THR A O 1
ATOM 817 N N . LEU A 1 102 ? 0.770 -1.010 9.125 1.00 97.31 102 LEU A N 1
ATOM 818 C CA . LEU A 1 102 ? 0.589 -2.256 9.863 1.00 97.31 102 LEU A CA 1
ATOM 819 C C . LEU A 1 102 ? 0.685 -2.046 11.376 1.00 97.31 102 LEU A C 1
ATOM 821 O O . LEU A 1 102 ? -0.117 -2.601 12.120 1.00 97.31 102 LEU A O 1
ATOM 825 N N . ILE A 1 103 ? 1.655 -1.251 11.832 1.00 97.12 103 ILE A N 1
ATOM 826 C CA . ILE A 1 103 ? 1.946 -1.061 13.257 1.00 97.12 103 ILE A CA 1
ATOM 827 C C . ILE A 1 103 ? 0.707 -0.579 14.042 1.00 97.12 103 ILE A C 1
ATOM 829 O O . ILE A 1 103 ? 0.338 -1.248 15.012 1.00 97.12 103 ILE A O 1
ATOM 833 N N . PRO A 1 104 ? 0.016 0.513 13.657 1.00 96.06 104 PRO A N 1
ATOM 834 C CA . PRO A 1 104 ? -1.150 0.970 14.403 1.00 96.06 104 PRO A CA 1
ATOM 835 C C . PRO A 1 104 ? -2.339 0.010 14.305 1.00 96.06 104 PRO A C 1
ATOM 837 O O . PRO A 1 104 ? -3.061 -0.143 15.285 1.00 96.06 104 PRO A O 1
ATOM 840 N N . LEU A 1 105 ? -2.519 -0.675 13.170 1.00 96.00 105 LEU A N 1
ATOM 841 C CA . LEU A 1 105 ? -3.573 -1.682 13.002 1.00 96.00 105 LEU A CA 1
ATOM 842 C C . LEU A 1 105 ? -3.347 -2.918 13.880 1.00 96.00 105 LEU A C 1
ATOM 844 O O . LEU A 1 105 ? -4.284 -3.478 14.441 1.00 96.00 105 LEU A O 1
ATOM 848 N N . VAL A 1 106 ? -2.099 -3.356 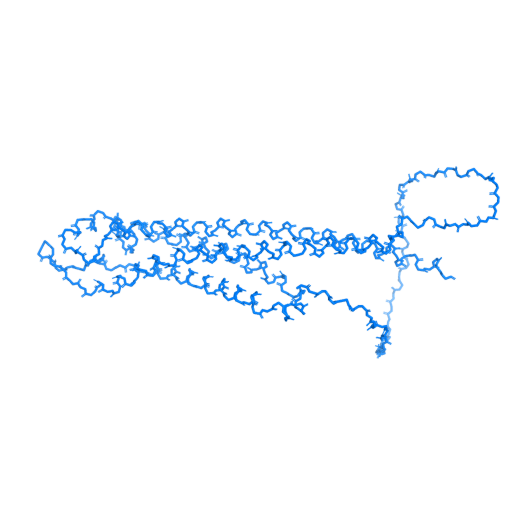14.036 1.00 97.12 106 VAL A N 1
ATOM 849 C CA . VAL A 1 106 ? -1.771 -4.439 14.969 1.00 97.12 106 VAL A CA 1
ATOM 850 C C . VAL A 1 106 ? -1.972 -3.966 16.406 1.00 97.12 106 VAL A C 1
ATOM 852 O O . VAL A 1 106 ? -2.562 -4.696 17.196 1.00 97.12 106 VAL A O 1
ATOM 855 N N . MET A 1 107 ? -1.555 -2.742 16.746 1.00 95.75 107 MET A N 1
ATOM 856 C CA . MET A 1 107 ? -1.787 -2.180 18.081 1.00 95.75 107 MET A CA 1
ATOM 857 C C . MET A 1 107 ? -3.276 -2.109 18.439 1.00 95.75 107 MET A C 1
ATOM 859 O O . MET A 1 107 ? -3.637 -2.475 19.558 1.00 95.75 107 MET A O 1
ATOM 863 N N . THR A 1 108 ? -4.139 -1.672 17.516 1.00 94.50 108 THR A N 1
ATOM 864 C CA . THR A 1 108 ? -5.592 -1.612 17.753 1.00 94.50 108 THR A CA 1
ATOM 865 C C . THR A 1 108 ? -6.173 -3.006 17.955 1.00 94.50 108 THR A C 1
ATOM 867 O O . THR A 1 108 ? -6.952 -3.207 18.882 1.00 94.50 108 THR A O 1
ATOM 870 N N . LEU A 1 109 ? -5.754 -3.990 17.153 1.00 95.44 109 LEU A N 1
ATOM 871 C CA . LEU A 1 109 ? -6.209 -5.374 17.292 1.00 95.44 109 LEU A CA 1
ATOM 872 C C . LEU A 1 109 ? -5.738 -6.024 18.593 1.00 95.44 109 LEU A C 1
ATOM 874 O O . LEU A 1 109 ? -6.536 -6.672 19.264 1.00 95.44 109 LEU A O 1
ATOM 878 N N . VAL A 1 110 ? -4.470 -5.845 18.970 1.00 95.81 110 VAL A N 1
ATOM 879 C CA . VAL A 1 110 ? -3.931 -6.359 20.239 1.00 95.81 110 VAL A CA 1
ATOM 880 C C . VAL A 1 110 ? -4.735 -5.803 21.405 1.00 95.81 110 VAL A C 1
ATOM 882 O O . VAL A 1 110 ? -5.174 -6.561 22.267 1.00 95.81 110 VAL A O 1
ATOM 885 N N . LYS A 1 111 ? -4.997 -4.495 21.400 1.00 93.62 111 LYS A N 1
ATOM 886 C CA . LYS A 1 111 ? -5.785 -3.851 22.451 1.00 93.62 111 LYS A CA 1
ATOM 887 C C . LYS A 1 111 ? -7.236 -4.289 22.453 1.00 93.62 111 LYS A C 1
ATOM 889 O O . LYS A 1 111 ? -7.763 -4.568 23.521 1.00 93.62 111 LYS A O 1
ATOM 894 N N . PHE A 1 112 ? -7.848 -4.445 21.285 1.00 93.69 112 PHE A N 1
ATOM 895 C CA . PHE A 1 112 ? -9.178 -5.030 21.170 1.00 93.69 112 PHE A CA 1
ATOM 896 C C . PHE A 1 112 ? -9.241 -6.423 21.804 1.00 93.69 112 PHE A C 1
ATOM 898 O O . PHE A 1 112 ? -10.113 -6.679 22.627 1.00 93.69 112 PHE A O 1
ATOM 905 N N . PHE A 1 113 ? -8.299 -7.313 21.486 1.00 93.88 113 PHE A N 1
ATOM 906 C CA . PHE A 1 113 ? -8.275 -8.653 22.074 1.00 93.88 113 PHE A CA 1
ATOM 907 C C . PHE A 1 113 ? -8.013 -8.651 23.581 1.00 93.88 113 PHE A C 1
ATOM 909 O O . PHE A 1 113 ? -8.528 -9.524 24.270 1.00 93.88 113 PHE A O 1
ATOM 916 N N . GLN A 1 114 ? -7.253 -7.681 24.092 1.00 93.31 114 GLN A N 1
ATOM 917 C CA . GLN A 1 114 ? -6.994 -7.542 25.526 1.00 93.31 114 GLN A CA 1
ATOM 918 C C . GLN A 1 114 ? -8.210 -7.029 26.306 1.00 93.31 114 GLN A C 1
ATOM 920 O O . GLN A 1 114 ? -8.412 -7.454 27.438 1.00 93.31 114 GLN A O 1
ATOM 925 N N . THR A 1 115 ? -9.016 -6.132 25.730 1.00 91.69 115 THR A N 1
ATOM 926 C CA . THR A 1 115 ? -10.072 -5.420 26.478 1.00 91.69 115 THR A CA 1
ATOM 927 C C . THR A 1 115 ? -11.499 -5.794 26.086 1.00 91.69 115 THR A C 1
ATOM 929 O O . THR A 1 115 ? -12.447 -5.337 26.723 1.00 91.69 115 THR A O 1
ATOM 932 N N . ARG A 1 116 ? -11.695 -6.644 25.069 1.00 88.44 116 ARG A N 1
ATOM 933 C CA . ARG A 1 116 ? -13.034 -7.109 24.655 1.00 88.44 116 ARG A CA 1
ATOM 934 C C . ARG A 1 116 ? -13.772 -7.926 25.713 1.00 88.44 116 ARG A C 1
ATOM 936 O O . ARG A 1 116 ? -14.994 -7.925 25.696 1.00 88.44 116 ARG A O 1
ATOM 943 N N . ASP A 1 117 ? -13.042 -8.594 26.601 1.00 88.81 117 ASP A N 1
ATOM 944 C CA . ASP A 1 117 ? -13.601 -9.492 27.619 1.00 88.81 117 ASP A CA 1
ATOM 945 C C . ASP A 1 117 ? -13.650 -8.820 29.011 1.00 88.81 117 ASP A C 1
ATOM 947 O O . ASP A 1 117 ? -13.989 -9.457 30.008 1.00 88.81 117 ASP A O 1
ATOM 951 N N . ILE A 1 118 ? -13.324 -7.520 29.086 1.00 88.06 118 ILE A N 1
ATOM 952 C CA . ILE A 1 118 ? -13.373 -6.718 30.315 1.00 88.06 118 ILE A CA 1
ATOM 953 C C . ILE A 1 118 ? -14.695 -5.946 30.351 1.00 88.06 118 ILE A C 1
ATOM 955 O O . ILE A 1 118 ? -15.008 -5.175 29.439 1.00 88.06 118 ILE A O 1
ATOM 959 N N . TYR A 1 119 ? -15.465 -6.154 31.419 1.00 86.81 119 TYR A N 1
ATOM 960 C CA . TYR A 1 119 ? -16.767 -5.527 31.629 1.00 86.81 119 TYR A CA 1
ATOM 961 C C . TYR A 1 119 ? -16.663 -4.359 32.608 1.00 86.81 119 TYR A C 1
ATOM 963 O O . TYR A 1 119 ? -16.093 -4.483 33.689 1.00 86.81 119 TYR A O 1
ATOM 971 N N . PHE A 1 120 ? -17.281 -3.244 32.238 1.00 84.56 120 PHE A N 1
ATOM 972 C CA . PHE A 1 120 ? -17.396 -2.033 33.036 1.00 84.56 120 PHE A CA 1
ATOM 973 C C . PHE A 1 120 ? -18.872 -1.766 33.326 1.00 84.56 120 PHE A C 1
ATOM 975 O O . PHE A 1 120 ? -19.731 -1.924 32.455 1.00 84.56 120 PHE A O 1
ATOM 982 N N . THR A 1 121 ? -19.178 -1.348 34.551 1.00 82.81 121 THR A N 1
ATOM 983 C CA . THR A 1 121 ? -20.531 -0.919 34.914 1.00 82.81 121 THR A CA 1
ATOM 984 C C . THR A 1 121 ? -20.651 0.567 34.634 1.00 82.81 121 THR A C 1
ATOM 986 O O . THR A 1 121 ? -19.997 1.374 35.288 1.00 82.81 121 THR A O 1
ATOM 989 N N . VAL A 1 122 ? -21.498 0.933 33.679 1.00 79.00 122 VAL A N 1
ATOM 990 C CA . VAL A 1 122 ? -21.772 2.335 33.360 1.00 79.00 122 VAL A CA 1
ATOM 991 C C . VAL A 1 122 ? -23.280 2.519 33.287 1.00 79.00 122 VAL A C 1
ATOM 993 O O . VAL A 1 122 ? -23.976 1.731 32.641 1.00 79.00 122 VAL A O 1
ATOM 996 N N . ASP A 1 123 ? -23.792 3.531 33.983 1.00 77.19 123 ASP A N 1
ATOM 997 C CA . ASP A 1 123 ? -25.230 3.822 34.085 1.00 77.19 123 ASP A CA 1
ATOM 998 C C . ASP A 1 123 ? -26.061 2.616 34.570 1.00 77.19 123 ASP A C 1
ATOM 1000 O O . ASP A 1 123 ? -27.176 2.372 34.118 1.00 77.19 123 ASP A O 1
ATOM 1004 N N . GLY A 1 124 ? -25.484 1.800 35.463 1.00 78.50 124 GLY A N 1
ATOM 1005 C CA . GLY A 1 124 ? -26.125 0.592 36.000 1.00 78.50 124 GLY A CA 1
ATOM 1006 C C . GLY A 1 124 ? -26.175 -0.601 35.036 1.00 78.50 124 GLY A C 1
ATOM 1007 O O . GLY A 1 124 ? -26.713 -1.647 35.394 1.00 78.50 124 GLY A O 1
ATOM 1008 N N . THR A 1 125 ? -25.589 -0.487 33.839 1.00 82.44 125 THR A N 1
ATOM 1009 C CA . THR A 1 125 ? -25.512 -1.574 32.850 1.00 82.44 125 THR A CA 1
ATOM 1010 C C . THR A 1 125 ? -24.072 -2.047 32.660 1.00 82.44 125 THR A C 1
ATOM 1012 O O . THR A 1 125 ? -23.149 -1.238 32.571 1.00 82.44 125 THR A O 1
ATOM 1015 N N . GLN A 1 126 ? -23.860 -3.367 32.600 1.00 84.12 126 GLN A N 1
ATOM 1016 C CA . GLN A 1 126 ? -22.544 -3.926 32.282 1.00 84.12 126 GLN A CA 1
ATOM 1017 C C . GLN A 1 126 ? -22.296 -3.860 30.772 1.00 84.12 126 GLN A C 1
ATOM 1019 O O . GLN A 1 126 ? -23.059 -4.425 29.983 1.00 84.12 126 GLN A O 1
ATOM 1024 N N . ARG A 1 127 ? -21.216 -3.187 30.369 1.00 85.19 127 ARG A N 1
ATOM 1025 C CA . ARG A 1 127 ? -20.771 -3.076 28.974 1.00 85.19 127 ARG A CA 1
ATOM 1026 C C . ARG A 1 127 ? -19.256 -3.191 28.854 1.00 85.19 127 ARG A C 1
ATOM 1028 O O . ARG A 1 127 ? -18.519 -2.840 29.764 1.00 85.19 127 ARG A O 1
ATOM 1035 N N . THR A 1 128 ? -18.794 -3.690 27.716 1.00 89.06 128 THR A N 1
ATOM 1036 C CA . THR A 1 128 ? -17.369 -3.737 27.368 1.00 89.06 128 THR A CA 1
ATOM 1037 C C . THR A 1 128 ? -16.883 -2.373 26.874 1.00 89.06 128 THR A C 1
ATOM 1039 O O . THR A 1 128 ? -17.697 -1.529 26.499 1.00 89.06 128 THR A O 1
ATOM 1042 N N . ALA A 1 129 ? -15.564 -2.181 26.773 1.00 87.38 129 ALA A N 1
ATOM 1043 C CA . ALA A 1 129 ? -14.971 -0.978 26.165 1.00 87.38 129 ALA A CA 1
ATOM 1044 C C . ALA A 1 129 ? -15.355 -0.775 24.676 1.00 87.38 129 ALA A C 1
ATOM 1046 O O . ALA A 1 129 ? -15.212 0.316 24.123 1.00 87.38 129 ALA A O 1
ATOM 1047 N N . TRP A 1 130 ? -15.848 -1.826 24.016 1.00 89.81 130 TRP A N 1
ATOM 1048 C CA . TRP A 1 130 ? -16.184 -1.846 22.591 1.00 89.81 130 TRP A CA 1
ATOM 1049 C C . TRP A 1 130 ? -17.692 -1.899 22.342 1.00 89.81 130 TRP A C 1
ATOM 1051 O O . TRP A 1 130 ? -18.456 -2.364 23.192 1.00 89.81 130 TRP A O 1
ATOM 1061 N N . ALA A 1 131 ? -18.115 -1.474 21.147 1.00 87.12 131 ALA A N 1
ATOM 1062 C CA . ALA A 1 131 ? -19.512 -1.510 20.724 1.00 87.12 131 ALA A CA 1
ATOM 1063 C C . ALA A 1 131 ? -20.105 -2.927 20.808 1.00 87.12 131 ALA A C 1
ATOM 1065 O O . ALA A 1 131 ? -19.468 -3.920 20.428 1.00 87.12 131 ALA A O 1
ATOM 1066 N N . LYS A 1 132 ? -21.376 -3.029 21.214 1.00 83.94 132 LYS A N 1
ATOM 1067 C CA . LYS A 1 132 ? -22.112 -4.300 21.186 1.00 83.94 132 LYS A CA 1
ATOM 1068 C C . LYS A 1 132 ? -22.183 -4.828 19.747 1.00 83.94 132 LYS A C 1
ATOM 1070 O O . LYS A 1 132 ? -22.637 -4.122 18.849 1.00 83.94 132 LYS A O 1
ATOM 1075 N N . ASN A 1 133 ? -21.785 -6.086 19.542 1.00 84.19 133 ASN A N 1
ATOM 1076 C CA . ASN A 1 133 ? -21.687 -6.720 18.220 1.00 84.19 133 ASN A CA 1
ATOM 1077 C C . ASN A 1 133 ? -20.780 -5.940 17.248 1.00 84.19 133 ASN A C 1
ATOM 1079 O O . ASN A 1 133 ? -21.200 -5.617 16.127 1.00 84.19 133 ASN A O 1
ATOM 1083 N N . SER A 1 134 ? -19.560 -5.632 17.702 1.00 86.12 134 SER A N 1
ATOM 1084 C CA . SER A 1 134 ? -18.535 -4.966 16.897 1.00 86.12 134 SER A CA 1
ATOM 1085 C C . SER A 1 134 ? -18.195 -5.763 15.630 1.00 86.12 134 SER A C 1
ATOM 1087 O O . SER A 1 134 ? -17.964 -6.971 15.683 1.00 86.12 134 SER A O 1
ATOM 1089 N N . ILE A 1 135 ? -18.140 -5.084 14.485 1.00 89.62 135 ILE A N 1
ATOM 1090 C CA . ILE A 1 135 ? -17.805 -5.653 13.178 1.00 89.62 135 ILE A CA 1
ATOM 1091 C C . ILE A 1 135 ? -16.303 -5.458 12.939 1.00 89.62 135 ILE A C 1
ATOM 1093 O O . ILE A 1 135 ? -15.857 -4.411 12.479 1.00 89.62 135 ILE A O 1
ATOM 1097 N N . THR A 1 136 ? -15.504 -6.472 13.267 1.00 92.62 136 THR A N 1
ATOM 1098 C CA . THR A 1 136 ? -14.031 -6.373 13.274 1.00 92.62 136 THR A CA 1
ATOM 1099 C C . THR A 1 136 ? -13.355 -6.840 11.986 1.00 92.62 136 THR A C 1
ATOM 1101 O O . THR A 1 136 ? -12.160 -6.606 11.793 1.00 92.62 136 THR A O 1
ATOM 1104 N N . TRP A 1 137 ? -14.097 -7.480 11.077 1.00 93.50 137 TRP A N 1
ATOM 1105 C CA . TRP A 1 137 ? -13.518 -8.089 9.877 1.00 93.50 137 TRP A CA 1
ATOM 1106 C C . TRP A 1 137 ? -12.870 -7.067 8.934 1.00 93.50 137 TRP A C 1
ATOM 1108 O O . TRP A 1 137 ? -11.867 -7.392 8.302 1.00 93.50 137 TRP A O 1
ATOM 1118 N N . TYR A 1 138 ? -13.380 -5.829 8.886 1.00 94.00 138 TYR A N 1
ATOM 1119 C CA . TYR A 1 138 ? -12.785 -4.736 8.111 1.00 94.00 138 TYR A CA 1
ATOM 1120 C C . TYR A 1 138 ? -11.337 -4.472 8.540 1.00 94.00 138 TYR A C 1
ATOM 1122 O O . TYR A 1 138 ? -10.434 -4.399 7.706 1.00 94.00 138 TYR A O 1
ATOM 1130 N N . THR A 1 139 ? -11.105 -4.394 9.852 1.00 94.50 139 THR A N 1
ATOM 1131 C CA . THR A 1 139 ? -9.774 -4.193 10.429 1.00 94.50 139 THR A CA 1
ATOM 1132 C C . THR A 1 139 ? -8.892 -5.417 10.202 1.00 94.50 139 THR A C 1
ATOM 1134 O O . THR A 1 139 ? -7.745 -5.253 9.804 1.00 94.50 139 THR A O 1
ATOM 1137 N N . TYR A 1 140 ? -9.407 -6.644 10.363 1.00 96.25 140 TYR A N 1
ATOM 1138 C CA . TYR A 1 140 ? -8.626 -7.860 10.082 1.00 96.25 140 TYR A CA 1
ATOM 1139 C C . TYR A 1 140 ? -8.158 -7.943 8.630 1.00 96.25 140 TYR A C 1
ATOM 1141 O O . TYR A 1 140 ? -6.987 -8.235 8.388 1.00 96.25 140 TYR A O 1
ATOM 1149 N N . LEU A 1 141 ? -9.046 -7.658 7.674 1.00 96.56 141 LEU A N 1
ATOM 1150 C CA . LEU A 1 141 ? -8.703 -7.636 6.255 1.00 96.56 141 LEU A CA 1
ATOM 1151 C C . LEU A 1 141 ? -7.593 -6.616 5.986 1.00 96.56 141 LEU A C 1
ATOM 1153 O O . LEU A 1 141 ? -6.596 -6.938 5.339 1.00 96.56 141 LEU A O 1
ATOM 1157 N N . TYR A 1 142 ? -7.751 -5.399 6.504 1.00 96.50 142 TYR A N 1
ATOM 1158 C CA . TYR A 1 142 ? -6.804 -4.318 6.261 1.00 96.50 142 TYR A CA 1
ATOM 1159 C C . TYR A 1 142 ? -5.430 -4.602 6.892 1.00 96.50 142 TYR A C 1
ATOM 1161 O O . TYR A 1 142 ? -4.400 -4.440 6.231 1.00 96.50 142 TYR A O 1
ATOM 1169 N N . THR A 1 143 ? -5.400 -5.148 8.113 1.00 97.12 143 THR A N 1
ATOM 1170 C CA . THR A 1 143 ? -4.171 -5.638 8.758 1.00 97.12 143 THR A CA 1
ATOM 1171 C C . THR A 1 143 ? -3.518 -6.758 7.951 1.00 97.12 143 THR A C 1
ATOM 1173 O O . THR A 1 143 ? -2.302 -6.746 7.769 1.00 97.12 143 THR A O 1
ATOM 1176 N N . ALA A 1 144 ? -4.297 -7.716 7.438 1.00 97.38 144 ALA A N 1
ATOM 1177 C CA . ALA A 1 144 ? -3.770 -8.822 6.641 1.00 97.38 144 ALA A CA 1
ATOM 1178 C C . ALA A 1 144 ? -3.120 -8.325 5.342 1.00 97.38 144 ALA A C 1
ATOM 1180 O O . ALA A 1 144 ? -2.019 -8.754 5.001 1.00 97.38 144 ALA A O 1
ATOM 1181 N N . VAL A 1 145 ? -3.749 -7.373 4.650 1.00 96.31 145 VAL A N 1
ATOM 1182 C CA . VAL A 1 145 ? -3.207 -6.768 3.421 1.00 96.31 145 VAL A CA 1
ATOM 1183 C C . VAL A 1 145 ? -1.909 -6.011 3.699 1.00 96.31 145 VAL A C 1
ATOM 1185 O O . VAL A 1 145 ? -0.933 -6.182 2.960 1.00 96.31 145 VAL A O 1
ATOM 1188 N N . ALA A 1 146 ? -1.855 -5.238 4.787 1.00 96.56 146 ALA A N 1
ATOM 1189 C CA . ALA A 1 146 ? -0.633 -4.562 5.216 1.00 96.56 146 ALA A CA 1
ATOM 1190 C C . ALA A 1 146 ? 0.474 -5.567 5.599 1.00 96.56 146 ALA A C 1
ATOM 1192 O O . ALA A 1 146 ? 1.628 -5.402 5.199 1.00 96.56 146 ALA A O 1
ATOM 1193 N N . GLY A 1 147 ? 0.126 -6.647 6.306 1.00 97.31 147 GLY A N 1
ATOM 1194 C CA . GLY A 1 147 ? 1.051 -7.703 6.726 1.00 97.31 147 GLY A CA 1
ATOM 1195 C C . GLY A 1 147 ? 1.642 -8.482 5.552 1.00 97.31 147 GLY A C 1
ATOM 1196 O O . GLY A 1 147 ? 2.860 -8.628 5.454 1.00 97.31 147 GLY A O 1
ATOM 1197 N N . ILE A 1 148 ? 0.796 -8.915 4.616 1.00 95.94 148 ILE A N 1
ATOM 1198 C CA . ILE A 1 148 ? 1.212 -9.612 3.392 1.00 95.94 148 ILE A CA 1
ATOM 1199 C C . ILE A 1 148 ? 2.086 -8.696 2.525 1.00 95.94 148 ILE A C 1
ATOM 1201 O O . ILE A 1 148 ? 3.141 -9.121 2.050 1.00 95.94 148 ILE A O 1
ATOM 1205 N N . SER A 1 149 ? 1.705 -7.424 2.367 1.00 94.25 149 SER A N 1
ATOM 1206 C CA . SER A 1 149 ? 2.506 -6.436 1.627 1.00 94.25 149 SER A CA 1
ATOM 1207 C C . SER A 1 149 ? 3.880 -6.220 2.263 1.00 94.25 149 SER A C 1
ATOM 1209 O O . SER A 1 149 ? 4.893 -6.182 1.560 1.00 94.25 149 SER A O 1
ATOM 1211 N N . CYS A 1 150 ? 3.935 -6.113 3.591 1.00 94.94 150 CYS A N 1
ATOM 1212 C CA . CYS A 1 150 ? 5.181 -5.993 4.342 1.00 94.94 150 CYS A CA 1
ATOM 1213 C C . CYS A 1 150 ? 6.069 -7.230 4.143 1.00 94.94 150 CYS A C 1
ATOM 1215 O O . CYS A 1 150 ? 7.256 -7.099 3.833 1.00 94.94 150 CYS A O 1
ATOM 1217 N N . PHE A 1 151 ? 5.494 -8.429 4.247 1.00 95.56 151 PHE A N 1
ATOM 1218 C CA . PHE A 1 151 ? 6.208 -9.686 4.033 1.00 95.56 151 PHE A CA 1
ATOM 1219 C C . PHE A 1 151 ? 6.791 -9.784 2.618 1.00 95.56 151 PHE A C 1
ATOM 1221 O O . PHE A 1 151 ? 7.988 -10.030 2.468 1.00 95.56 151 PHE A O 1
ATOM 1228 N N . PHE A 1 152 ? 5.991 -9.524 1.578 1.00 91.19 152 PHE A N 1
ATOM 1229 C CA . PHE A 1 152 ? 6.463 -9.599 0.193 1.00 91.19 152 PHE A CA 1
ATOM 1230 C C . PHE A 1 152 ? 7.545 -8.564 -0.120 1.00 91.19 152 PHE A C 1
ATOM 1232 O O . PHE A 1 152 ? 8.564 -8.918 -0.716 1.00 91.19 152 PHE A O 1
ATOM 1239 N N . ASN A 1 153 ? 7.376 -7.306 0.298 1.00 91.25 153 ASN A N 1
ATOM 1240 C CA . ASN A 1 153 ? 8.403 -6.287 0.068 1.00 91.25 153 ASN A CA 1
ATOM 1241 C C . ASN A 1 153 ? 9.702 -6.614 0.823 1.00 91.25 153 ASN A C 1
ATOM 1243 O O . ASN A 1 153 ? 10.789 -6.458 0.264 1.00 91.25 153 ASN A O 1
ATOM 1247 N N . THR A 1 154 ? 9.604 -7.152 2.043 1.00 92.38 154 THR A N 1
ATOM 1248 C CA . THR A 1 154 ? 10.767 -7.629 2.806 1.00 92.38 154 THR A CA 1
ATOM 1249 C C . THR A 1 154 ? 11.463 -8.782 2.087 1.00 92.38 154 THR A C 1
ATOM 1251 O O . THR A 1 154 ? 12.675 -8.733 1.886 1.00 92.38 154 THR A O 1
ATOM 1254 N N . ALA A 1 155 ? 10.715 -9.791 1.634 1.00 90.31 155 ALA A N 1
ATOM 1255 C CA . ALA A 1 155 ? 11.263 -10.934 0.907 1.00 90.31 155 ALA A CA 1
ATOM 1256 C C . ALA A 1 155 ? 11.988 -10.505 -0.379 1.00 90.31 155 ALA A C 1
ATOM 1258 O O . ALA A 1 155 ? 13.084 -10.990 -0.663 1.00 90.31 155 ALA A O 1
ATOM 1259 N N . ILE A 1 156 ? 11.422 -9.549 -1.126 1.00 86.50 156 ILE A N 1
ATOM 1260 C CA . ILE A 1 156 ? 12.055 -8.981 -2.322 1.00 86.50 156 ILE A CA 1
ATOM 1261 C C . ILE A 1 156 ? 13.367 -8.281 -1.953 1.00 86.50 156 ILE A C 1
ATOM 1263 O O . ILE A 1 156 ? 14.392 -8.548 -2.578 1.00 86.50 156 ILE A O 1
ATOM 1267 N N . ILE A 1 157 ? 13.369 -7.417 -0.935 1.00 87.69 157 ILE A N 1
ATOM 1268 C CA . ILE A 1 157 ? 14.579 -6.704 -0.497 1.00 87.69 157 ILE A CA 1
ATOM 1269 C C . ILE A 1 157 ? 15.664 -7.690 -0.038 1.00 87.69 157 ILE A C 1
ATOM 1271 O O . ILE A 1 157 ? 16.817 -7.570 -0.456 1.00 87.69 157 ILE A O 1
ATOM 1275 N N . LEU A 1 158 ? 15.304 -8.712 0.741 1.00 87.81 158 LEU A N 1
ATOM 1276 C CA . LEU A 1 158 ? 16.231 -9.763 1.165 1.00 87.81 158 LEU A CA 1
ATOM 1277 C C . LEU A 1 158 ? 16.779 -10.562 -0.025 1.00 87.81 158 LEU A C 1
ATOM 1279 O O . LEU A 1 158 ? 17.971 -10.877 -0.054 1.00 87.81 158 LEU A O 1
ATOM 1283 N N . ALA A 1 159 ? 15.957 -10.845 -1.038 1.00 84.69 159 ALA A N 1
ATOM 1284 C CA . ALA A 1 159 ? 16.403 -11.483 -2.276 1.00 84.69 159 ALA A CA 1
ATOM 1285 C C . ALA A 1 159 ? 17.383 -10.594 -3.064 1.00 84.69 159 ALA A C 1
ATOM 1287 O O . ALA A 1 159 ? 18.372 -11.095 -3.603 1.00 84.69 159 ALA A O 1
ATOM 1288 N N . TYR A 1 160 ? 17.166 -9.274 -3.088 1.00 78.12 160 TYR A N 1
ATOM 1289 C CA . TYR A 1 160 ? 18.102 -8.321 -3.695 1.00 78.12 160 TYR A CA 1
ATOM 1290 C C . TYR A 1 160 ? 19.460 -8.312 -2.983 1.00 78.12 160 TYR A C 1
ATOM 1292 O O . TYR A 1 160 ? 20.492 -8.284 -3.655 1.00 78.12 160 TYR A O 1
ATOM 1300 N N . ILE A 1 161 ? 19.471 -8.376 -1.648 1.00 81.62 161 ILE A N 1
ATOM 1301 C CA . ILE A 1 161 ? 20.701 -8.358 -0.840 1.00 81.62 161 ILE A CA 1
ATOM 1302 C C . ILE A 1 161 ? 21.452 -9.698 -0.937 1.00 81.62 161 ILE A C 1
ATOM 1304 O O . ILE A 1 161 ? 22.671 -9.716 -1.101 1.00 81.62 161 ILE A O 1
ATOM 1308 N N . SER A 1 162 ? 20.740 -10.825 -0.886 1.00 76.94 162 SER A N 1
ATOM 1309 C CA . SER A 1 162 ? 21.334 -12.174 -0.894 1.00 76.94 162 SER A CA 1
ATOM 1310 C C . SER A 1 162 ? 21.722 -12.691 -2.291 1.00 76.94 162 SER A C 1
ATOM 1312 O O . SER A 1 162 ? 22.551 -13.594 -2.414 1.00 76.94 162 SER A O 1
ATOM 1314 N N . GLY A 1 163 ? 21.144 -12.132 -3.361 1.00 62.25 163 GLY A N 1
ATOM 1315 C CA . GLY A 1 163 ? 21.060 -12.791 -4.668 1.00 62.25 163 GLY A CA 1
ATOM 1316 C C . GLY A 1 163 ? 21.837 -12.181 -5.837 1.00 62.25 163 GLY A C 1
ATOM 1317 O O . GLY A 1 163 ? 21.684 -12.680 -6.953 1.00 62.25 163 GLY A O 1
ATOM 1318 N N . VAL A 1 164 ? 22.689 -11.161 -5.654 1.00 56.41 164 VAL A N 1
ATOM 1319 C CA . VAL A 1 164 ? 23.375 -10.482 -6.786 1.00 56.41 164 VAL A CA 1
ATOM 1320 C C . VAL A 1 164 ? 24.201 -11.449 -7.660 1.00 56.41 164 VAL A C 1
ATOM 1322 O O . VAL A 1 164 ? 24.310 -11.240 -8.867 1.00 56.41 164 VAL A O 1
ATOM 1325 N N . ARG A 1 165 ? 24.718 -12.555 -7.099 1.00 52.19 165 ARG A N 1
ATOM 1326 C CA . ARG A 1 165 ? 25.468 -13.582 -7.856 1.00 52.19 165 ARG A CA 1
ATOM 1327 C C . ARG A 1 165 ? 24.597 -14.568 -8.650 1.00 52.19 165 ARG A C 1
ATOM 1329 O O . ARG A 1 165 ? 25.073 -15.086 -9.652 1.00 52.19 165 ARG A O 1
ATOM 1336 N N . ARG A 1 166 ? 23.344 -14.827 -8.247 1.00 50.22 166 ARG A N 1
ATOM 1337 C CA . ARG A 1 166 ? 22.432 -15.778 -8.931 1.00 50.22 166 ARG A CA 1
ATOM 1338 C C . ARG A 1 166 ? 21.408 -15.087 -9.843 1.00 50.22 166 ARG A C 1
ATOM 1340 O O . ARG A 1 166 ? 20.932 -15.689 -10.799 1.00 50.22 166 ARG A O 1
ATOM 1347 N N . ALA A 1 167 ? 21.116 -13.807 -9.606 1.00 50.91 167 ALA A N 1
ATOM 1348 C CA . ALA A 1 167 ? 20.098 -13.043 -10.333 1.00 50.91 167 ALA A CA 1
ATOM 1349 C C . ALA A 1 167 ? 20.461 -12.692 -11.792 1.00 50.91 167 ALA A C 1
ATOM 1351 O O . ALA A 1 167 ? 19.575 -12.354 -12.574 1.00 50.91 167 ALA A O 1
ATOM 1352 N N . ASN A 1 168 ? 21.734 -12.798 -12.195 1.00 53.69 168 ASN A N 1
ATOM 1353 C CA . ASN A 1 168 ? 22.141 -12.545 -13.584 1.00 53.69 168 ASN A CA 1
ATOM 1354 C C . ASN A 1 168 ? 21.660 -13.627 -14.574 1.00 53.69 168 ASN A C 1
ATOM 1356 O O . ASN A 1 168 ? 21.668 -13.373 -15.773 1.00 53.69 168 ASN A O 1
ATOM 1360 N N . ALA A 1 169 ? 21.202 -14.793 -14.097 1.00 51.16 169 ALA A N 1
ATOM 1361 C CA . ALA A 1 169 ? 20.750 -15.897 -14.950 1.00 51.16 169 ALA A CA 1
ATOM 1362 C C . ALA A 1 169 ? 19.258 -15.834 -15.344 1.00 51.16 169 ALA A C 1
ATOM 1364 O O . ALA A 1 169 ? 18.844 -16.518 -16.272 1.00 51.16 169 ALA A O 1
ATOM 1365 N N . VAL A 1 170 ? 18.435 -15.013 -14.676 1.00 45.75 170 VAL A N 1
ATOM 1366 C CA . VAL A 1 170 ? 16.957 -15.059 -14.802 1.00 45.75 170 VAL A CA 1
ATOM 1367 C C . VAL A 1 170 ? 16.390 -13.745 -15.369 1.00 45.75 170 VAL A C 1
ATOM 1369 O O . VAL A 1 170 ? 15.337 -13.257 -14.965 1.00 45.75 170 VAL A O 1
ATOM 1372 N N . GLY A 1 171 ? 17.121 -13.117 -16.293 1.00 51.69 171 GLY A N 1
ATOM 1373 C CA . GLY A 1 171 ? 16.836 -11.756 -16.766 1.00 51.69 171 GLY A CA 1
ATOM 1374 C C . GLY A 1 171 ? 15.568 -11.585 -17.616 1.00 51.69 171 GLY A C 1
ATOM 1375 O O . GLY A 1 171 ? 14.981 -10.504 -17.593 1.00 51.69 171 GLY A O 1
ATOM 1376 N N . ASP A 1 172 ? 15.110 -12.622 -18.327 1.00 46.25 172 ASP A N 1
ATOM 1377 C CA . ASP A 1 172 ? 14.079 -12.448 -19.368 1.00 46.25 172 ASP A CA 1
ATOM 1378 C C . ASP A 1 172 ? 12.667 -12.942 -18.995 1.00 46.25 172 ASP A C 1
ATOM 1380 O O . ASP A 1 172 ? 11.684 -12.361 -19.461 1.00 46.25 172 ASP A O 1
ATOM 1384 N N . VAL A 1 173 ? 12.516 -13.930 -18.103 1.00 45.00 173 VAL A N 1
ATOM 1385 C CA . VAL A 1 173 ? 11.185 -14.440 -17.689 1.00 45.00 173 VAL A CA 1
ATOM 1386 C C . VAL A 1 173 ? 10.551 -13.579 -16.584 1.00 45.00 173 VAL A C 1
ATOM 1388 O O . VAL A 1 173 ? 9.330 -13.439 -16.521 1.00 45.00 173 VAL A O 1
ATOM 1391 N N . ALA A 1 174 ? 11.366 -12.910 -15.764 1.00 57.53 174 ALA A N 1
ATOM 1392 C CA . ALA A 1 174 ? 10.898 -12.130 -14.616 1.00 57.53 174 ALA A CA 1
ATOM 1393 C C . ALA A 1 174 ? 10.092 -10.868 -14.992 1.00 57.53 174 ALA A C 1
ATOM 1395 O O . ALA A 1 174 ? 9.258 -10.409 -14.214 1.00 57.53 174 ALA A O 1
ATOM 1396 N N . SER A 1 175 ? 10.295 -10.316 -16.194 1.00 64.94 175 SER A N 1
ATOM 1397 C CA . SER A 1 175 ? 9.760 -8.992 -16.542 1.00 64.94 175 SER A CA 1
ATOM 1398 C C . SER A 1 175 ? 8.230 -8.950 -16.634 1.00 64.94 175 SER A C 1
ATOM 1400 O O . SER A 1 175 ? 7.639 -7.957 -16.236 1.00 64.94 175 SER A O 1
ATOM 1402 N N . LYS A 1 176 ? 7.563 -9.994 -17.155 1.00 67.94 176 LYS A N 1
ATOM 1403 C CA . LYS A 1 176 ? 6.088 -9.995 -17.292 1.00 67.94 176 LYS A CA 1
ATOM 1404 C C . LYS A 1 176 ? 5.383 -10.137 -15.943 1.00 67.94 176 LYS A C 1
ATOM 1406 O O . LYS A 1 176 ? 4.387 -9.462 -15.702 1.00 67.94 176 LYS A O 1
ATOM 1411 N N . TRP A 1 177 ? 5.926 -10.992 -15.078 1.00 78.38 177 TRP A N 1
ATOM 1412 C CA . TRP A 1 177 ? 5.412 -11.217 -13.729 1.00 78.38 177 TRP A CA 1
ATOM 1413 C C . TRP A 1 177 ? 5.463 -9.938 -12.887 1.00 78.38 177 TRP A C 1
ATOM 1415 O O . TRP A 1 177 ? 4.517 -9.623 -12.174 1.00 78.38 177 TRP A O 1
ATOM 1425 N N . GLU A 1 178 ? 6.522 -9.146 -13.050 1.00 78.00 178 GLU A N 1
ATOM 1426 C CA . GLU A 1 178 ? 6.716 -7.895 -12.317 1.00 78.00 178 GLU A CA 1
ATOM 1427 C C . GLU A 1 178 ? 5.597 -6.866 -12.572 1.00 78.00 178 GLU A C 1
ATOM 1429 O O . GLU A 1 178 ? 5.135 -6.233 -11.625 1.00 78.00 178 GLU A O 1
ATOM 1434 N N . TYR A 1 179 ? 5.092 -6.742 -13.810 1.00 79.44 179 TYR A N 1
ATOM 1435 C CA . TYR A 1 179 ? 3.963 -5.843 -14.111 1.00 79.44 179 TYR A CA 1
ATOM 1436 C C . TYR A 1 179 ? 2.654 -6.314 -13.475 1.00 79.44 179 TYR A C 1
ATOM 1438 O O . TYR A 1 179 ? 1.889 -5.486 -12.985 1.00 79.44 179 TYR A O 1
ATOM 1446 N N . LEU A 1 180 ? 2.395 -7.627 -13.474 1.00 84.06 180 LEU A N 1
ATOM 1447 C CA . LEU A 1 180 ? 1.200 -8.193 -12.841 1.00 84.06 180 LEU A CA 1
ATOM 1448 C C . LEU A 1 180 ? 1.225 -7.957 -11.333 1.00 84.06 180 LEU A C 1
ATOM 1450 O O . LEU A 1 180 ? 0.245 -7.466 -10.775 1.00 84.06 180 LEU A O 1
ATOM 1454 N N . VAL A 1 181 ? 2.364 -8.231 -10.694 1.00 84.25 181 VAL A N 1
ATOM 1455 C CA . VAL A 1 181 ? 2.547 -7.977 -9.261 1.00 84.25 181 VAL A CA 1
ATOM 1456 C C . VAL A 1 181 ? 2.359 -6.488 -8.959 1.00 84.25 181 VAL A C 1
ATOM 1458 O O . VAL A 1 181 ? 1.599 -6.144 -8.054 1.00 84.25 181 VAL A O 1
ATOM 1461 N N . GLN A 1 182 ? 2.959 -5.594 -9.753 1.00 84.25 182 GLN A N 1
ATOM 1462 C CA . GLN A 1 182 ? 2.804 -4.152 -9.549 1.00 84.25 182 GLN A CA 1
ATOM 1463 C C . GLN A 1 182 ? 1.353 -3.676 -9.720 1.00 84.25 182 GLN A C 1
ATOM 1465 O O . GLN A 1 182 ? 0.879 -2.866 -8.926 1.00 84.25 182 GLN A O 1
ATOM 1470 N N . GLY A 1 183 ? 0.636 -4.182 -10.726 1.00 88.31 183 GLY A N 1
ATOM 1471 C CA . GLY A 1 183 ? -0.776 -3.856 -10.937 1.00 88.31 183 GLY A CA 1
ATOM 1472 C C . GLY A 1 183 ? -1.659 -4.347 -9.790 1.00 88.31 183 GLY A C 1
ATOM 1473 O O . GLY A 1 183 ? -2.530 -3.614 -9.320 1.00 88.31 183 GLY A O 1
ATOM 1474 N N . SER A 1 184 ? -1.386 -5.554 -9.285 1.00 90.50 184 SER A N 1
ATOM 1475 C CA . SER A 1 184 ? -2.124 -6.136 -8.160 1.00 90.50 184 SER A CA 1
ATOM 1476 C C . SER A 1 184 ? -2.008 -5.302 -6.878 1.00 90.50 184 SER A C 1
ATOM 1478 O O . SER A 1 184 ? -2.988 -5.176 -6.148 1.00 90.50 184 SER A O 1
ATOM 1480 N N . GLN A 1 185 ? -0.864 -4.639 -6.662 1.00 90.56 185 GLN A N 1
ATOM 1481 C CA . GLN A 1 185 ? -0.650 -3.744 -5.523 1.00 90.56 185 GLN A CA 1
ATOM 1482 C C . GLN A 1 185 ? -1.627 -2.559 -5.523 1.00 90.56 185 GLN A C 1
ATOM 1484 O O . GLN A 1 185 ? -2.175 -2.213 -4.481 1.00 90.56 185 GLN A O 1
ATOM 1489 N N . ILE A 1 186 ? -1.892 -1.951 -6.684 1.00 93.88 186 ILE A N 1
ATOM 1490 C CA . ILE A 1 186 ? -2.845 -0.834 -6.785 1.00 93.88 186 ILE A CA 1
ATOM 1491 C C . ILE A 1 186 ? -4.247 -1.317 -6.416 1.00 93.88 186 ILE A C 1
ATOM 1493 O O . ILE A 1 186 ? -4.918 -0.697 -5.593 1.00 93.88 186 ILE A O 1
ATOM 1497 N N . VAL A 1 187 ? -4.670 -2.439 -7.005 1.00 95.56 187 VAL A N 1
ATOM 1498 C CA . VAL A 1 187 ? -6.012 -2.994 -6.797 1.00 95.56 187 VAL A CA 1
ATOM 1499 C C . VAL A 1 187 ? -6.218 -3.372 -5.335 1.00 95.56 187 VAL A C 1
ATOM 1501 O O . VAL A 1 187 ? -7.213 -2.962 -4.741 1.00 95.56 187 VAL A O 1
ATOM 1504 N N . VAL A 1 188 ? -5.275 -4.108 -4.736 1.00 95.56 188 VAL A N 1
ATOM 1505 C CA . VAL A 1 188 ? -5.432 -4.586 -3.359 1.00 95.56 188 VAL A CA 1
ATOM 1506 C C . VAL A 1 188 ? -5.501 -3.421 -2.374 1.00 95.56 188 VAL A C 1
ATOM 1508 O O . VAL A 1 188 ? -6.384 -3.416 -1.521 1.00 95.56 188 VAL A O 1
ATOM 1511 N N . TRP A 1 189 ? -4.657 -2.393 -2.517 1.00 95.44 189 TRP A N 1
ATOM 1512 C CA . TRP A 1 189 ? -4.686 -1.239 -1.617 1.00 95.44 189 TRP A CA 1
ATOM 1513 C C . TRP A 1 189 ? -5.909 -0.351 -1.838 1.00 95.44 189 TRP A C 1
ATOM 1515 O O . TRP A 1 189 ? -6.499 0.096 -0.858 1.00 95.44 189 TRP A O 1
ATOM 1525 N N . ALA A 1 190 ? -6.338 -0.143 -3.086 1.00 96.56 190 ALA A N 1
ATOM 1526 C CA . ALA A 1 190 ? -7.532 0.645 -3.385 1.00 96.56 190 ALA A CA 1
ATOM 1527 C C . ALA A 1 190 ? -8.800 -0.019 -2.829 1.00 96.56 190 ALA A C 1
ATOM 1529 O O . ALA A 1 190 ? -9.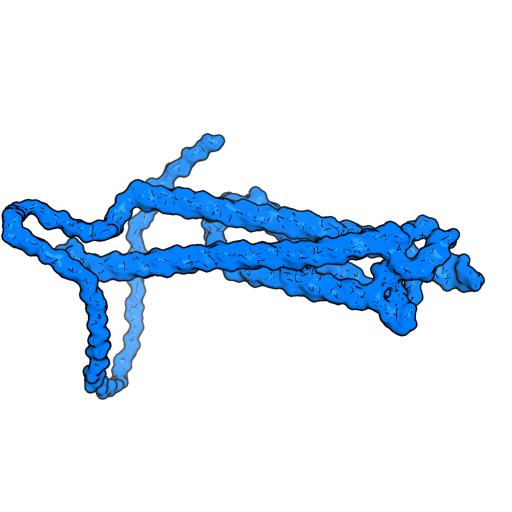581 0.632 -2.134 1.00 96.56 190 ALA A O 1
ATOM 1530 N N . VAL A 1 191 ? -8.978 -1.323 -3.073 1.00 97.25 191 VAL A N 1
ATOM 1531 C CA . VAL A 1 191 ? -10.126 -2.079 -2.552 1.00 97.25 191 VAL A CA 1
ATOM 1532 C C . VAL A 1 191 ? -10.086 -2.132 -1.029 1.00 97.25 191 VAL A C 1
ATOM 1534 O O . VAL A 1 191 ? -11.099 -1.872 -0.385 1.00 97.25 191 VAL A O 1
ATOM 1537 N N . SER A 1 192 ? -8.925 -2.407 -0.432 1.00 95.81 192 SER A N 1
ATOM 1538 C CA . SER A 1 192 ? -8.821 -2.525 1.026 1.00 95.81 192 SER A CA 1
ATOM 1539 C C . SER A 1 192 ? -9.059 -1.193 1.732 1.00 95.81 192 SER A C 1
ATOM 1541 O O . SER A 1 192 ? -9.780 -1.163 2.724 1.00 95.81 192 SER A O 1
ATOM 1543 N N . ALA A 1 193 ? -8.526 -0.083 1.207 1.00 95.31 193 ALA A N 1
ATOM 1544 C CA . ALA A 1 193 ? -8.803 1.251 1.735 1.00 95.31 193 ALA A CA 1
ATOM 1545 C C . ALA A 1 193 ? -10.285 1.627 1.577 1.00 95.31 193 ALA A C 1
ATOM 1547 O O . ALA A 1 193 ? -10.868 2.198 2.497 1.00 95.31 193 ALA A O 1
ATOM 1548 N N . GLY A 1 194 ? -10.908 1.268 0.449 1.00 96.06 194 GLY A N 1
ATOM 1549 C CA . GLY A 1 194 ? -12.340 1.464 0.220 1.00 96.06 194 GLY A CA 1
ATOM 1550 C C . GLY A 1 194 ? -13.203 0.690 1.216 1.00 96.06 194 GLY A C 1
ATOM 1551 O O . GLY A 1 194 ? -14.069 1.277 1.857 1.00 96.06 194 GLY A O 1
ATOM 1552 N N . ILE A 1 195 ? -12.918 -0.599 1.415 1.00 95.75 195 ILE A N 1
ATOM 1553 C CA . ILE A 1 195 ? -13.615 -1.451 2.391 1.00 95.75 195 ILE A CA 1
ATOM 1554 C C . ILE A 1 195 ? -13.403 -0.936 3.821 1.00 95.75 195 ILE A C 1
ATOM 1556 O O . ILE A 1 195 ? -14.353 -0.864 4.596 1.00 95.75 195 ILE A O 1
ATOM 1560 N N . TYR A 1 196 ? -12.178 -0.542 4.172 1.00 94.56 196 TYR A N 1
ATOM 1561 C CA . TYR A 1 196 ? -11.866 0.003 5.494 1.00 94.56 196 TYR A CA 1
ATOM 1562 C C . TYR A 1 196 ? -12.586 1.335 5.749 1.00 94.56 196 TYR A C 1
ATOM 1564 O O . TYR A 1 196 ? -13.098 1.568 6.842 1.00 94.56 196 TYR A O 1
ATOM 1572 N N . ARG A 1 197 ? -12.690 2.195 4.725 1.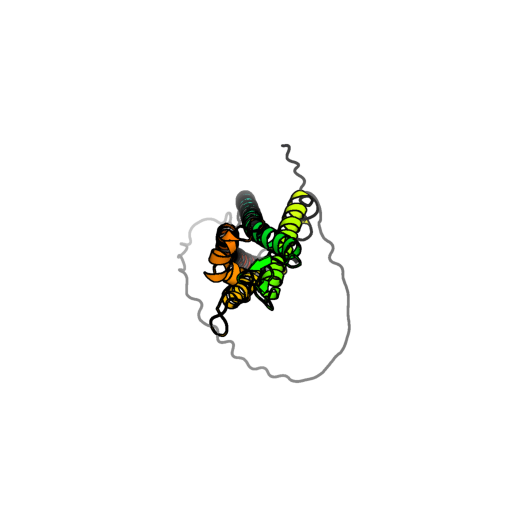00 95.06 197 ARG A N 1
ATOM 1573 C CA . ARG A 1 197 ? -13.462 3.443 4.789 1.00 95.06 197 ARG A CA 1
ATOM 1574 C C . ARG A 1 197 ? -14.958 3.188 4.923 1.00 95.06 197 ARG A C 1
ATOM 1576 O O . ARG A 1 197 ? -15.585 3.849 5.743 1.00 95.06 197 ARG A O 1
ATOM 1583 N N . TYR A 1 198 ? -15.491 2.246 4.151 1.00 93.19 198 TYR A N 1
ATOM 1584 C CA . TYR A 1 198 ? -16.892 1.836 4.212 1.00 93.19 198 TYR A CA 1
ATOM 1585 C C . TYR A 1 198 ? -17.256 1.301 5.599 1.00 93.19 198 TYR A C 1
ATOM 1587 O O . TYR A 1 198 ? -18.280 1.675 6.158 1.00 93.19 198 TYR A O 1
ATOM 1595 N N . GLY A 1 199 ? -16.376 0.492 6.198 1.00 88.44 199 GLY A N 1
ATOM 1596 C CA . GLY A 1 199 ? -16.582 -0.051 7.540 1.00 88.44 199 GLY A CA 1
ATOM 1597 C C . GLY A 1 199 ? -16.776 1.015 8.622 1.00 88.44 199 GLY A C 1
ATOM 1598 O O . GLY A 1 199 ? -17.514 0.758 9.564 1.00 88.44 199 GLY A O 1
ATOM 1599 N N . ARG A 1 200 ? -16.172 2.203 8.461 1.00 89.31 200 ARG A N 1
ATOM 1600 C CA . ARG A 1 200 ? -16.295 3.336 9.394 1.00 89.31 200 ARG A CA 1
ATOM 1601 C C . ARG A 1 200 ? -17.662 4.029 9.350 1.00 89.31 200 ARG A C 1
ATOM 1603 O O . ARG A 1 200 ? -17.973 4.801 10.257 1.00 89.31 200 ARG A O 1
ATOM 1610 N N . GLU A 1 201 ? -18.449 3.859 8.293 1.00 89.25 201 GLU A N 1
ATOM 1611 C CA . GLU A 1 201 ? -19.729 4.560 8.171 1.00 89.25 201 GLU A CA 1
ATOM 1612 C C . GLU A 1 201 ? -20.753 4.026 9.191 1.00 89.25 201 GLU A C 1
ATOM 1614 O O . GLU A 1 201 ? -20.836 2.815 9.415 1.00 89.25 201 GLU A O 1
ATOM 1619 N N . PRO A 1 202 ? -21.527 4.909 9.851 1.00 86.00 202 PRO A N 1
ATOM 1620 C CA . PRO A 1 202 ? -22.498 4.476 10.843 1.00 86.00 202 PRO A CA 1
ATOM 1621 C C . PRO A 1 202 ? -23.654 3.738 10.162 1.00 86.00 202 PRO A C 1
ATOM 1623 O O . PRO A 1 202 ? -24.246 4.234 9.203 1.00 86.00 202 PRO A O 1
ATOM 1626 N N . VAL A 1 203 ? -24.024 2.580 10.706 1.00 80.31 203 VAL A N 1
ATOM 1627 C CA . VAL A 1 203 ? -25.201 1.814 10.275 1.00 80.31 203 VAL A CA 1
ATOM 1628 C C . VAL A 1 203 ? -26.288 2.030 11.318 1.00 80.31 203 VAL A C 1
ATOM 1630 O O . VAL A 1 203 ? -26.045 1.840 12.510 1.00 80.31 203 VAL A O 1
ATOM 1633 N N . ASP A 1 204 ? -27.464 2.488 10.888 1.00 81.62 204 ASP A N 1
ATOM 1634 C CA . ASP A 1 204 ? -28.577 2.857 11.776 1.00 81.62 204 ASP A CA 1
ATOM 1635 C C . ASP A 1 204 ? -28.180 3.897 12.846 1.00 81.62 204 ASP A C 1
ATOM 1637 O O . ASP A 1 204 ? -28.599 3.835 14.003 1.00 81.62 204 ASP A O 1
ATOM 1641 N N . GLY A 1 205 ? -27.308 4.841 12.466 1.00 78.06 205 GLY A N 1
ATOM 1642 C CA . GLY A 1 205 ? -26.802 5.898 13.347 1.00 78.06 205 GLY A CA 1
ATOM 1643 C C . GLY A 1 205 ? -25.765 5.438 14.378 1.00 78.06 205 GLY A C 1
ATOM 1644 O O . GLY A 1 205 ? -25.385 6.230 15.236 1.00 78.06 205 GLY A O 1
ATOM 1645 N N . LYS A 1 206 ? -25.292 4.184 14.309 1.00 79.56 206 LYS A N 1
ATOM 1646 C CA . LYS A 1 206 ? -24.334 3.616 15.269 1.00 79.56 206 LYS A CA 1
ATOM 1647 C C . LYS A 1 206 ? -23.049 3.164 14.590 1.00 79.56 206 LYS A C 1
ATOM 1649 O O . LYS A 1 206 ? -23.071 2.478 13.569 1.00 79.56 206 LYS A O 1
ATOM 1654 N N . PHE A 1 207 ? -21.921 3.490 15.213 1.00 86.94 207 PHE A N 1
ATOM 1655 C CA . PHE A 1 207 ? -20.618 2.978 14.805 1.00 86.94 207 PHE A CA 1
ATOM 1656 C C . PHE A 1 207 ? -20.399 1.589 15.395 1.00 86.94 207 PHE A C 1
ATOM 1658 O O . PHE A 1 207 ? -20.496 1.393 16.606 1.00 86.94 207 PHE A O 1
ATOM 1665 N N . ARG A 1 208 ? -20.138 0.611 14.527 1.00 84.19 208 ARG A N 1
ATOM 1666 C CA . ARG A 1 208 ? -19.971 -0.794 14.926 1.00 84.19 208 ARG A CA 1
ATOM 1667 C C . ARG A 1 208 ? -18.589 -1.337 14.608 1.00 84.19 208 ARG A C 1
ATOM 1669 O O . ARG A 1 208 ? -18.242 -2.397 15.110 1.00 84.19 208 ARG A O 1
ATOM 1676 N N . ASP A 1 209 ? -17.811 -0.671 13.774 1.00 91.75 209 ASP A N 1
ATOM 1677 C CA . ASP A 1 209 ? -16.431 -1.044 13.507 1.00 91.75 209 ASP A CA 1
ATOM 1678 C C . ASP A 1 209 ? -15.485 -0.446 14.559 1.00 91.75 209 ASP A C 1
ATOM 1680 O O . ASP A 1 209 ? -15.821 0.499 15.271 1.00 91.75 209 ASP A O 1
ATOM 1684 N N . LEU A 1 210 ? -14.274 -0.995 14.650 1.00 92.19 210 LEU A N 1
ATOM 1685 C CA . LEU A 1 210 ? -13.269 -0.546 15.619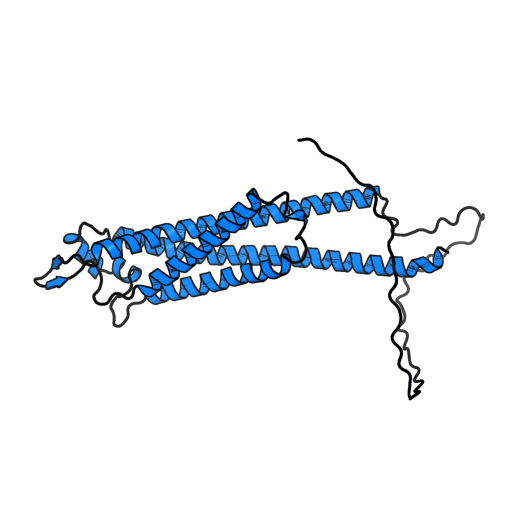 1.00 92.19 210 LEU A CA 1
ATOM 1686 C C . LEU A 1 210 ? -12.842 0.909 15.390 1.00 92.19 210 LEU A C 1
ATOM 1688 O O . LEU A 1 210 ? -12.564 1.622 16.354 1.00 92.19 210 LEU A O 1
ATOM 1692 N N . TRP A 1 211 ? -12.793 1.361 14.136 1.00 94.12 211 TRP A N 1
ATOM 1693 C CA . TRP A 1 211 ? -12.345 2.706 13.800 1.00 94.12 211 TRP A CA 1
ATOM 1694 C C . TRP A 1 211 ? -13.433 3.736 14.073 1.00 94.12 211 TRP A C 1
ATOM 1696 O O . TRP A 1 211 ? -13.207 4.667 14.850 1.00 94.12 211 TRP A O 1
ATOM 1706 N N . GLY A 1 212 ? -14.622 3.548 13.507 1.00 92.62 212 GLY A N 1
ATOM 1707 C CA . GLY A 1 212 ? -15.783 4.389 13.757 1.00 92.62 212 GLY A CA 1
ATOM 1708 C C . GLY A 1 212 ? -16.128 4.463 15.241 1.00 92.62 212 GLY A C 1
ATOM 1709 O O . GLY A 1 212 ? -16.350 5.562 15.744 1.00 92.62 212 GLY A O 1
ATOM 1710 N N . TRP A 1 213 ? -16.085 3.336 15.965 1.00 93.31 213 TRP A N 1
ATOM 1711 C CA . TRP A 1 213 ? -16.356 3.317 17.406 1.00 93.31 213 TRP A CA 1
ATOM 1712 C C . TRP A 1 213 ? -15.367 4.179 18.184 1.00 93.31 213 TRP A C 1
ATOM 1714 O O . TRP A 1 213 ? -15.794 5.054 18.930 1.00 93.31 213 TRP A O 1
ATOM 1724 N N . THR A 1 214 ? -14.057 4.003 17.974 1.00 92.81 214 THR A N 1
ATOM 1725 C CA . THR A 1 214 ? -13.035 4.793 18.694 1.00 92.81 214 THR A CA 1
ATOM 1726 C C . THR A 1 214 ? -13.133 6.294 18.430 1.00 92.81 214 THR A C 1
ATOM 1728 O O . THR A 1 214 ? -12.722 7.085 19.267 1.00 92.81 214 THR A O 1
ATOM 1731 N N . CYS A 1 215 ? -13.696 6.695 17.288 1.00 92.94 215 CYS A N 1
ATOM 1732 C CA . CYS A 1 215 ? -13.915 8.095 16.933 1.00 92.94 215 CYS A CA 1
ATOM 1733 C C . CYS A 1 215 ? -15.314 8.621 17.310 1.00 92.94 215 CYS A C 1
ATOM 1735 O O . CYS A 1 215 ? -15.652 9.750 16.951 1.00 92.94 215 CYS A O 1
ATOM 1737 N N . SER A 1 216 ? -16.159 7.810 17.951 1.00 92.56 216 SER A N 1
ATOM 1738 C CA . SER A 1 216 ? -17.538 8.173 18.286 1.00 92.56 216 SER A CA 1
ATOM 1739 C C . SER A 1 216 ? -17.635 8.954 19.600 1.00 92.56 216 SER A C 1
ATOM 1741 O O . SER A 1 216 ? -16.790 8.824 20.486 1.00 92.56 216 SER A O 1
ATOM 1743 N N . GLN A 1 217 ? -18.707 9.738 19.754 1.00 88.62 217 GLN A N 1
ATOM 1744 C CA . GLN A 1 217 ? -18.990 10.447 21.008 1.00 88.62 217 GLN A CA 1
ATOM 1745 C C . GLN A 1 217 ? -19.265 9.480 22.171 1.00 88.62 217 GLN A C 1
ATOM 1747 O O . GLN A 1 217 ? -18.885 9.769 23.302 1.00 88.62 217 GLN A O 1
ATOM 1752 N N . ASP A 1 218 ? -19.851 8.311 21.891 1.00 86.81 218 ASP A N 1
ATOM 1753 C CA . ASP A 1 218 ? -20.116 7.277 22.899 1.00 86.81 218 ASP A CA 1
ATOM 1754 C C 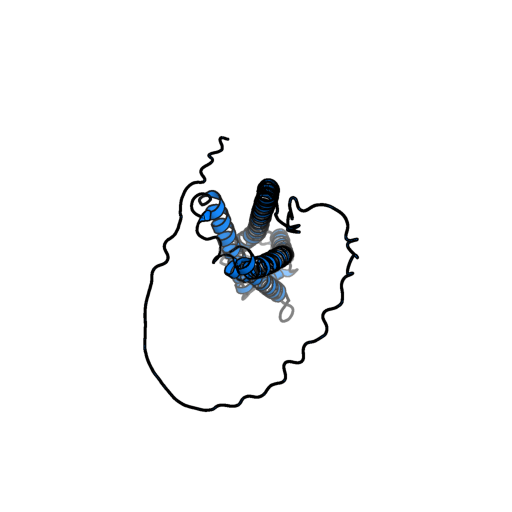. ASP A 1 218 ? -18.817 6.739 23.515 1.00 86.81 218 ASP A C 1
ATOM 1756 O O . ASP A 1 218 ? -18.732 6.555 24.731 1.00 86.81 218 ASP A O 1
ATOM 1760 N N . ALA A 1 219 ? -17.786 6.524 22.691 1.00 88.38 219 ALA A N 1
ATOM 1761 C CA . ALA A 1 219 ? -16.464 6.115 23.161 1.00 88.38 219 ALA A CA 1
ATOM 1762 C C . ALA A 1 219 ? -15.776 7.226 23.970 1.00 88.38 219 ALA A C 1
ATOM 1764 O O . ALA A 1 219 ? -15.180 6.950 25.008 1.00 88.38 219 ALA A O 1
ATOM 1765 N N . ALA A 1 220 ? -15.924 8.489 23.558 1.00 88.69 220 ALA A N 1
ATOM 1766 C CA . ALA A 1 220 ? -15.406 9.625 24.322 1.00 88.69 220 ALA A CA 1
ATOM 1767 C C . ALA A 1 220 ? -16.075 9.748 25.705 1.00 88.69 220 ALA A C 1
ATOM 1769 O O . ALA A 1 220 ? -15.393 9.992 26.697 1.00 88.69 220 ALA A O 1
ATOM 1770 N N . ALA A 1 221 ? -17.387 9.511 25.803 1.00 86.88 221 ALA A N 1
ATOM 1771 C CA . ALA A 1 221 ? -18.095 9.487 27.085 1.00 86.88 221 ALA A CA 1
ATOM 1772 C C . ALA A 1 221 ? -17.654 8.311 27.981 1.00 86.88 221 ALA A C 1
ATOM 1774 O O . ALA A 1 221 ? -17.601 8.441 29.203 1.00 86.88 221 ALA A O 1
ATOM 1775 N N . LEU A 1 222 ? -17.298 7.172 27.377 1.00 87.12 222 LEU A N 1
ATOM 1776 C CA . LEU A 1 222 ? -16.768 5.994 28.072 1.00 87.12 222 LEU A CA 1
ATOM 1777 C C . LEU A 1 222 ? -15.355 6.192 28.635 1.00 87.12 222 LEU A C 1
ATOM 1779 O O . LEU A 1 222 ? -14.986 5.488 29.576 1.00 87.12 222 LEU A O 1
ATOM 1783 N N . GLN A 1 223 ? -14.585 7.148 28.110 1.00 90.00 223 GLN A N 1
ATOM 1784 C CA . GLN A 1 223 ? -13.211 7.416 28.547 1.00 90.00 223 GLN A CA 1
ATOM 1785 C C . GLN A 1 223 ? -13.118 7.740 30.047 1.00 90.00 223 GLN A C 1
ATOM 1787 O O . GLN A 1 223 ? -12.120 7.414 30.678 1.00 90.00 223 GLN A O 1
ATOM 1792 N N . ALA A 1 224 ? -14.166 8.323 30.643 1.00 85.62 224 ALA A N 1
ATOM 1793 C CA . ALA A 1 224 ? -14.204 8.627 32.076 1.00 85.62 224 ALA A CA 1
ATOM 1794 C C . ALA A 1 224 ? -14.235 7.375 32.977 1.00 85.62 224 ALA A C 1
ATOM 1796 O O . ALA A 1 224 ? -13.946 7.472 34.168 1.00 85.62 224 ALA A O 1
ATOM 1797 N N . VAL A 1 225 ? -14.609 6.213 32.429 1.00 85.00 225 VAL A N 1
ATOM 1798 C CA . VAL A 1 225 ? -14.741 4.944 33.168 1.00 85.00 225 VAL A CA 1
ATOM 1799 C C . VAL A 1 225 ? -13.707 3.908 32.717 1.00 85.00 225 VAL A C 1
ATOM 1801 O O . VAL A 1 225 ? -13.377 2.997 33.473 1.00 85.00 225 VAL A O 1
ATOM 1804 N N . VAL A 1 226 ? -13.182 4.036 31.496 1.00 86.25 226 VAL A N 1
ATOM 1805 C CA . VAL A 1 226 ? -12.234 3.092 30.893 1.00 86.25 226 VAL A CA 1
ATOM 1806 C C . VAL A 1 226 ? -10.864 3.755 30.750 1.00 86.25 226 VAL A C 1
ATOM 1808 O O . VAL A 1 226 ? -10.658 4.552 29.841 1.00 86.25 226 VAL A O 1
ATOM 1811 N N . ASP A 1 227 ? -9.916 3.387 31.614 1.00 84.06 227 ASP A N 1
ATOM 1812 C CA . ASP A 1 227 ? -8.547 3.939 31.596 1.00 84.06 227 ASP A CA 1
ATOM 1813 C C . ASP A 1 227 ? -7.577 3.126 30.705 1.00 84.06 227 ASP A C 1
ATOM 1815 O O . ASP A 1 227 ? -6.596 3.635 30.171 1.00 84.06 227 ASP A O 1
ATOM 1819 N N . ASP A 1 228 ? -7.879 1.847 30.450 1.00 84.62 228 ASP A N 1
ATOM 1820 C CA . ASP A 1 228 ? -6.989 0.939 29.701 1.00 84.62 228 ASP A CA 1
ATOM 1821 C C . ASP A 1 228 ? -6.902 1.217 28.184 1.00 84.62 228 ASP A C 1
ATOM 1823 O O . ASP A 1 228 ? -6.020 0.682 27.480 1.00 84.62 228 ASP A O 1
ATOM 1827 N N . VAL A 1 229 ? -7.835 2.019 27.661 1.00 87.81 229 VAL A N 1
ATOM 1828 C CA . VAL A 1 229 ? -7.979 2.347 26.239 1.00 87.81 229 VAL A CA 1
ATOM 1829 C C . VAL A 1 229 ? -8.166 3.853 26.085 1.00 87.81 229 VAL A C 1
ATOM 1831 O O . VAL A 1 229 ? -9.175 4.403 26.501 1.00 87.81 229 VAL A O 1
ATOM 1834 N N . ASP A 1 230 ? -7.205 4.502 25.431 1.00 92.94 230 ASP A N 1
ATOM 1835 C CA . ASP A 1 230 ? -7.292 5.906 25.019 1.00 92.94 230 ASP A CA 1
ATOM 1836 C C . ASP A 1 230 ? -7.966 5.991 23.638 1.00 92.94 230 ASP A C 1
ATOM 1838 O O . ASP A 1 230 ? -7.332 5.777 22.594 1.00 92.94 230 ASP A O 1
ATOM 1842 N N . PHE A 1 231 ? -9.279 6.228 23.629 1.00 92.94 231 PHE A N 1
ATOM 1843 C CA . PHE A 1 231 ? -10.084 6.210 22.406 1.00 92.94 231 PHE A CA 1
ATOM 1844 C C . PHE A 1 231 ? -9.669 7.305 21.416 1.00 92.94 231 PHE A C 1
ATOM 1846 O O . PHE A 1 231 ? -9.632 7.045 20.210 1.00 92.94 231 PHE A O 1
ATOM 1853 N N . GLU A 1 232 ? -9.275 8.486 21.901 1.00 93.56 232 GLU A N 1
ATOM 1854 C CA . GLU A 1 232 ? -8.814 9.595 21.059 1.00 93.56 232 GLU A CA 1
ATOM 1855 C C . GLU A 1 232 ? -7.526 9.216 20.318 1.00 93.56 232 GLU A C 1
ATOM 1857 O O . GLU A 1 232 ? -7.430 9.344 19.088 1.00 93.56 232 GLU A O 1
ATOM 1862 N N . LYS A 1 233 ? -6.563 8.632 21.035 1.00 94.31 233 LYS A N 1
ATOM 1863 C CA . LYS A 1 233 ? -5.321 8.139 20.437 1.00 94.31 233 LYS A CA 1
ATOM 1864 C C . LYS A 1 233 ? -5.578 7.043 19.409 1.00 94.31 233 LYS A C 1
ATOM 1866 O O . LYS A 1 233 ? -4.993 7.080 18.322 1.00 94.31 233 LYS A O 1
ATOM 1871 N N . TYR A 1 234 ? -6.448 6.076 19.701 1.00 94.00 234 TYR A N 1
ATOM 1872 C CA . TYR A 1 234 ? -6.773 5.009 18.745 1.00 94.00 234 TYR A CA 1
ATOM 1873 C C . TYR A 1 234 ? -7.562 5.515 17.531 1.00 94.00 234 TYR A C 1
ATOM 1875 O O . TYR A 1 234 ? -7.346 5.009 16.424 1.00 94.00 234 TYR A O 1
ATOM 1883 N N . CYS A 1 235 ? -8.397 6.543 17.687 1.00 95.06 235 CYS A N 1
ATOM 1884 C CA . CYS A 1 235 ? -9.035 7.230 16.566 1.00 95.06 235 CYS A CA 1
ATOM 1885 C C . CYS A 1 235 ? -7.992 7.902 15.654 1.00 95.06 235 CYS A C 1
ATOM 1887 O O . CYS A 1 235 ? -8.034 7.746 14.425 1.00 95.06 235 CYS A O 1
ATOM 1889 N N . GLY A 1 236 ? -7.013 8.596 16.246 1.00 96.00 236 GLY A N 1
ATOM 1890 C CA . GLY A 1 236 ? -5.901 9.216 15.525 1.00 96.00 236 GLY A CA 1
ATOM 1891 C C . GLY A 1 236 ? -5.037 8.193 14.785 1.00 96.00 236 GLY A C 1
ATOM 1892 O O . GLY A 1 236 ? -4.780 8.344 13.590 1.00 96.00 236 GLY A O 1
ATOM 1893 N N . LEU A 1 237 ? -4.657 7.102 15.455 1.00 94.62 237 LEU A N 1
ATOM 1894 C CA . LEU A 1 237 ? -3.864 6.010 14.879 1.00 94.62 237 LEU A CA 1
ATOM 1895 C C . LEU A 1 237 ? -4.561 5.329 13.692 1.00 94.62 237 LEU A C 1
ATOM 1897 O O . LEU A 1 237 ? -3.930 5.074 12.661 1.00 94.62 237 LEU A O 1
ATOM 1901 N N . GLN A 1 238 ? -5.860 5.053 13.802 1.00 94.44 238 GLN A N 1
ATOM 1902 C CA . GLN A 1 238 ? -6.629 4.431 12.720 1.00 94.44 238 GLN A CA 1
ATOM 1903 C C . GLN A 1 238 ? -6.857 5.395 11.548 1.00 94.44 238 GLN A C 1
ATOM 1905 O O . GLN A 1 238 ? -6.772 4.979 10.391 1.00 94.44 238 GLN A O 1
ATOM 1910 N N . THR A 1 239 ? -7.041 6.689 11.826 1.00 96.19 239 THR A N 1
ATOM 1911 C CA . THR A 1 239 ? -7.122 7.732 10.790 1.00 96.19 239 THR A CA 1
ATOM 1912 C C . THR A 1 239 ? -5.789 7.910 10.060 1.00 96.19 239 THR A C 1
ATOM 1914 O O . THR A 1 239 ? -5.761 7.975 8.831 1.00 96.19 239 THR A O 1
ATOM 1917 N N . ALA A 1 240 ? -4.669 7.909 10.786 1.00 96.12 240 ALA A N 1
ATOM 1918 C CA . ALA A 1 240 ? -3.336 7.935 10.191 1.00 96.12 240 ALA A CA 1
ATOM 1919 C C . ALA A 1 240 ? -3.081 6.694 9.318 1.00 96.12 240 ALA A C 1
ATOM 1921 O O . ALA A 1 240 ? -2.594 6.820 8.196 1.00 96.12 240 ALA A O 1
ATOM 1922 N N . SER A 1 241 ? -3.485 5.508 9.784 1.00 95.69 241 SER A N 1
ATOM 1923 C CA . SER A 1 241 ? -3.359 4.249 9.027 1.00 95.69 241 SER A CA 1
ATOM 1924 C C . SER A 1 241 ? -4.160 4.256 7.726 1.00 95.69 241 SER A C 1
ATOM 1926 O O . SER A 1 241 ? -3.721 3.709 6.714 1.00 95.69 241 SER A O 1
ATOM 1928 N N . PHE A 1 242 ? -5.329 4.897 7.719 1.00 96.25 242 PHE A N 1
ATOM 1929 C CA . PHE A 1 242 ? -6.102 5.097 6.496 1.00 96.25 242 PHE A CA 1
ATOM 1930 C C . PHE A 1 242 ? -5.372 6.012 5.502 1.00 96.25 242 PHE A C 1
ATOM 1932 O O . PHE A 1 242 ? -5.225 5.661 4.330 1.00 96.25 242 PHE A O 1
ATOM 1939 N N . ASN A 1 243 ? -4.837 7.142 5.973 1.00 97.12 243 ASN A N 1
ATOM 1940 C CA . ASN A 1 243 ? -4.080 8.074 5.129 1.00 97.12 243 ASN A CA 1
ATOM 1941 C C . ASN A 1 243 ? -2.802 7.430 4.558 1.00 97.12 243 ASN A C 1
ATOM 1943 O O . ASN A 1 243 ? -2.450 7.645 3.393 1.00 97.12 243 ASN A O 1
ATOM 1947 N N . LEU A 1 244 ? -2.125 6.590 5.344 1.00 96.62 244 LEU A N 1
ATOM 1948 C CA . LEU A 1 244 ? -0.986 5.798 4.873 1.00 96.62 244 LEU A CA 1
ATOM 1949 C C . LEU A 1 244 ? -1.408 4.743 3.837 1.00 96.62 244 LEU A C 1
ATOM 1951 O O . LEU A 1 244 ? -0.682 4.511 2.871 1.00 96.62 244 LEU A O 1
ATOM 1955 N N . GLY A 1 245 ? -2.606 4.167 3.954 1.00 94.88 245 GLY A N 1
ATOM 1956 C CA . GLY A 1 245 ? -3.207 3.320 2.918 1.00 94.88 245 GLY A CA 1
ATOM 1957 C C . GLY A 1 245 ? -3.387 4.019 1.580 1.00 94.88 245 GLY A C 1
ATOM 1958 O O . GLY A 1 245 ? -2.959 3.507 0.547 1.00 94.88 245 GLY A O 1
ATOM 1959 N N . ILE A 1 246 ? -3.959 5.225 1.596 1.00 96.31 246 ILE A N 1
ATOM 1960 C CA . ILE A 1 246 ? -4.074 6.069 0.394 1.00 96.31 246 ILE A CA 1
ATOM 1961 C C . ILE A 1 246 ? -2.683 6.355 -0.186 1.00 96.31 246 ILE A C 1
ATOM 1963 O O . ILE A 1 246 ? -2.481 6.291 -1.401 1.00 96.31 246 ILE A O 1
ATOM 1967 N N . SER A 1 247 ? -1.702 6.608 0.681 1.00 96.75 247 SER A N 1
ATOM 1968 C CA . SER A 1 247 ? -0.317 6.843 0.263 1.00 96.75 247 SER A CA 1
ATOM 1969 C C . SER A 1 247 ? 0.301 5.612 -0.416 1.00 96.75 247 SER A C 1
ATOM 1971 O O . SER A 1 247 ? 1.034 5.766 -1.392 1.00 96.75 247 SER A O 1
ATOM 1973 N N . ASN A 1 248 ? -0.038 4.390 0.020 1.00 95.25 248 ASN A N 1
ATOM 1974 C CA . ASN A 1 248 ? 0.361 3.155 -0.669 1.00 95.25 248 ASN A CA 1
ATOM 1975 C C . ASN A 1 248 ? -0.235 3.067 -2.084 1.00 95.25 248 ASN A C 1
ATOM 1977 O O . ASN A 1 248 ? 0.472 2.686 -3.016 1.00 95.25 248 ASN A O 1
ATOM 1981 N N . VAL A 1 249 ? -1.499 3.466 -2.279 1.00 95.75 249 VAL A N 1
ATOM 1982 C CA . VAL A 1 249 ? -2.114 3.520 -3.620 1.00 95.75 249 VAL A CA 1
ATOM 1983 C C . VAL A 1 249 ? -1.370 4.514 -4.513 1.00 95.75 249 VAL A C 1
ATOM 1985 O O . VAL A 1 249 ? -0.978 4.168 -5.629 1.00 95.75 249 VAL A O 1
ATOM 1988 N N . ALA A 1 250 ? -1.124 5.731 -4.018 1.00 95.69 250 ALA A N 1
ATOM 1989 C CA . ALA A 1 250 ? -0.407 6.765 -4.765 1.00 95.69 250 ALA A CA 1
ATOM 1990 C C . ALA A 1 250 ? 1.013 6.316 -5.150 1.00 95.69 250 ALA A C 1
ATOM 1992 O O . ALA A 1 250 ? 1.440 6.485 -6.296 1.00 95.69 250 ALA A O 1
ATOM 1993 N N . GLN A 1 251 ? 1.722 5.678 -4.216 1.00 95.06 251 GLN A N 1
ATOM 1994 C CA . GLN A 1 251 ? 3.034 5.089 -4.460 1.00 95.06 251 GLN A CA 1
ATOM 1995 C C . GLN A 1 251 ? 2.962 4.025 -5.562 1.00 95.06 251 GLN A C 1
ATOM 1997 O O . GLN A 1 251 ? 3.750 4.075 -6.511 1.00 95.06 251 GLN A O 1
ATOM 2002 N N . ALA A 1 252 ? 2.011 3.093 -5.477 1.00 93.12 252 ALA A N 1
ATOM 2003 C CA . ALA A 1 252 ? 1.875 2.009 -6.442 1.00 93.12 252 ALA A CA 1
ATOM 2004 C C . ALA A 1 252 ? 1.557 2.524 -7.861 1.00 93.12 252 ALA A C 1
ATOM 2006 O O . ALA A 1 252 ? 2.080 1.982 -8.840 1.00 93.12 252 ALA A O 1
ATOM 2007 N N . VAL A 1 253 ? 0.777 3.605 -7.980 1.00 94.19 253 VAL A N 1
ATOM 2008 C CA . VAL A 1 253 ? 0.524 4.303 -9.254 1.00 94.19 253 VAL A CA 1
ATOM 2009 C C . VAL A 1 253 ? 1.803 4.937 -9.801 1.00 94.19 253 VAL A C 1
ATOM 2011 O O . VAL A 1 253 ? 2.127 4.736 -10.974 1.00 94.19 253 VAL A O 1
ATOM 2014 N N . LEU A 1 254 ? 2.567 5.655 -8.970 1.00 92.44 254 LEU A N 1
ATOM 2015 C CA . LEU A 1 254 ? 3.845 6.245 -9.386 1.00 92.44 254 LEU A CA 1
ATOM 2016 C C . LEU A 1 254 ? 4.808 5.169 -9.904 1.00 92.44 254 LEU A C 1
ATOM 2018 O O . LEU A 1 254 ? 5.431 5.334 -10.954 1.00 92.44 254 LEU A O 1
ATOM 2022 N N . ALA A 1 255 ? 4.892 4.042 -9.201 1.00 91.12 255 ALA A N 1
ATOM 2023 C CA . ALA A 1 255 ? 5.687 2.908 -9.636 1.00 91.12 255 ALA A CA 1
ATOM 2024 C C . ALA A 1 255 ? 5.216 2.387 -10.998 1.00 91.12 255 ALA A C 1
ATOM 2026 O O . ALA A 1 255 ? 6.036 2.259 -11.908 1.00 91.12 255 ALA A O 1
ATOM 2027 N N . LEU A 1 256 ? 3.913 2.152 -11.186 1.00 90.69 256 LEU A N 1
ATOM 2028 C CA . LEU A 1 256 ? 3.359 1.701 -12.466 1.00 90.69 256 LEU A CA 1
ATOM 2029 C C . LEU A 1 256 ? 3.742 2.637 -13.624 1.00 90.69 256 LEU A C 1
ATOM 2031 O O . LEU A 1 256 ? 4.146 2.163 -14.687 1.00 90.69 256 LEU A O 1
ATOM 2035 N N . VAL A 1 257 ? 3.686 3.953 -13.413 1.00 90.50 257 VAL A N 1
ATOM 2036 C CA . VAL A 1 257 ? 4.111 4.946 -14.411 1.00 90.50 257 VAL A CA 1
ATOM 2037 C C . VAL A 1 257 ? 5.594 4.777 -14.760 1.00 90.50 257 VAL A C 1
ATOM 2039 O O . VAL A 1 257 ? 5.938 4.687 -15.943 1.00 90.50 257 VAL A O 1
ATOM 2042 N N . LEU A 1 258 ? 6.476 4.653 -13.761 1.00 88.06 258 LEU A N 1
ATOM 2043 C CA . LEU A 1 258 ? 7.907 4.392 -13.985 1.00 88.06 258 LEU A CA 1
ATOM 2044 C C . LEU A 1 258 ? 8.131 3.098 -14.784 1.00 88.06 258 LEU A C 1
ATOM 2046 O O . LEU A 1 258 ? 8.947 3.069 -15.711 1.00 88.06 258 LEU A O 1
ATOM 2050 N N . TYR A 1 259 ? 7.375 2.044 -14.476 1.00 85.38 259 TYR A N 1
ATOM 2051 C CA . TYR A 1 259 ? 7.407 0.776 -15.205 1.00 85.38 259 TYR A CA 1
ATOM 2052 C C . TYR A 1 259 ? 6.996 0.936 -16.673 1.00 85.38 259 TYR A C 1
ATOM 2054 O O . TYR A 1 259 ? 7.681 0.409 -17.554 1.00 85.38 259 TYR A O 1
ATOM 2062 N N . ILE A 1 260 ? 5.933 1.693 -16.959 1.00 87.44 260 ILE A N 1
ATOM 2063 C CA . ILE A 1 260 ? 5.478 1.970 -18.329 1.00 87.44 260 ILE A CA 1
ATOM 2064 C C . ILE A 1 260 ? 6.559 2.723 -19.116 1.00 87.44 260 ILE A C 1
ATOM 2066 O O . ILE A 1 260 ? 6.898 2.312 -20.227 1.00 87.44 260 ILE A O 1
ATOM 2070 N N . PHE A 1 261 ? 7.163 3.771 -18.548 1.00 87.12 261 PHE A N 1
ATOM 2071 C CA . PHE A 1 261 ? 8.233 4.520 -19.221 1.00 87.12 261 PHE A CA 1
ATOM 2072 C C . PHE A 1 261 ? 9.444 3.640 -19.554 1.00 87.12 261 PHE A C 1
ATOM 2074 O O . PHE A 1 261 ? 9.973 3.690 -20.672 1.00 87.12 261 PHE A O 1
ATOM 2081 N N . VAL A 1 262 ? 9.866 2.792 -18.613 1.00 84.88 262 VAL A N 1
ATOM 2082 C CA . VAL A 1 262 ? 10.952 1.829 -18.843 1.00 84.88 262 VAL A CA 1
ATOM 2083 C C . VAL A 1 262 ? 10.574 0.839 -19.946 1.00 84.88 262 VAL A C 1
ATOM 2085 O O . VAL A 1 262 ? 11.380 0.585 -20.846 1.00 84.88 262 VAL A O 1
ATOM 2088 N N . PHE A 1 263 ? 9.348 0.318 -19.925 1.00 84.06 263 PHE A N 1
ATOM 2089 C CA . PHE A 1 263 ? 8.854 -0.614 -20.934 1.00 84.06 263 PHE A CA 1
ATOM 2090 C C . PHE A 1 263 ? 8.844 -0.002 -22.339 1.00 84.06 263 PHE A C 1
ATOM 2092 O O . PHE A 1 263 ? 9.369 -0.607 -23.280 1.00 84.06 263 PHE A O 1
ATOM 2099 N N . LEU A 1 264 ? 8.303 1.210 -22.488 1.00 84.62 264 LEU A N 1
ATOM 2100 C CA . LEU A 1 264 ? 8.259 1.929 -23.763 1.00 84.62 264 LEU A CA 1
ATOM 2101 C C . LEU A 1 264 ? 9.668 2.175 -24.310 1.00 84.62 264 LEU A C 1
ATOM 2103 O O . LEU A 1 264 ? 9.924 1.922 -25.492 1.00 84.62 264 LEU A O 1
ATOM 2107 N N . ARG A 1 265 ? 10.613 2.565 -23.444 1.00 83.81 265 ARG A N 1
ATOM 2108 C CA . ARG A 1 265 ? 12.021 2.751 -23.818 1.00 83.81 265 ARG A CA 1
ATOM 2109 C C . ARG A 1 265 ? 12.658 1.458 -24.320 1.00 83.81 265 ARG A C 1
ATOM 2111 O O . ARG A 1 265 ? 13.314 1.458 -25.363 1.00 83.81 265 ARG A O 1
ATOM 2118 N N . VAL A 1 266 ? 12.478 0.354 -23.595 1.00 79.31 266 VAL A N 1
ATOM 2119 C CA . VAL A 1 266 ? 13.035 -0.952 -23.982 1.00 79.31 266 VAL A CA 1
ATOM 2120 C C . VAL A 1 266 ? 12.410 -1.438 -25.289 1.00 79.31 266 VAL A C 1
ATOM 2122 O O . VAL A 1 266 ? 13.121 -1.945 -26.157 1.00 79.31 266 VAL A O 1
ATOM 2125 N N . ARG A 1 267 ? 11.100 -1.250 -25.478 1.00 79.88 267 ARG A N 1
ATOM 2126 C CA . ARG A 1 267 ? 10.412 -1.640 -26.714 1.00 79.88 267 ARG A CA 1
ATOM 2127 C C . ARG A 1 267 ? 10.879 -0.815 -27.911 1.00 79.88 267 ARG A C 1
ATOM 2129 O O . ARG A 1 267 ? 11.097 -1.397 -28.971 1.00 79.88 267 ARG A O 1
ATOM 2136 N N . SER A 1 268 ? 11.054 0.495 -27.745 1.00 78.38 268 SER A N 1
ATOM 2137 C CA . SER A 1 268 ? 11.587 1.375 -28.793 1.00 78.38 268 SER A CA 1
ATOM 2138 C C . SER A 1 268 ? 12.977 0.913 -29.243 1.00 78.38 268 SER A C 1
ATOM 2140 O O . SER A 1 268 ? 13.192 0.648 -30.424 1.00 78.38 268 SER A O 1
ATOM 2142 N N . LYS A 1 269 ? 13.879 0.638 -28.293 1.00 77.56 269 LYS A N 1
ATOM 2143 C CA . LYS A 1 269 ? 15.212 0.093 -28.594 1.00 77.56 269 LYS A CA 1
ATOM 2144 C C . LYS A 1 269 ? 15.175 -1.247 -29.327 1.00 77.56 269 LYS A C 1
ATOM 2146 O O . LYS A 1 269 ? 15.878 -1.412 -30.318 1.00 77.56 269 LYS A O 1
ATOM 2151 N N . LYS A 1 270 ? 14.330 -2.186 -28.884 1.00 78.00 270 LYS A N 1
ATOM 2152 C CA . LYS A 1 270 ? 14.176 -3.489 -29.553 1.00 78.00 270 LYS A CA 1
ATOM 2153 C C . LYS A 1 270 ? 13.662 -3.343 -30.990 1.00 78.00 270 LYS A C 1
ATOM 2155 O O . LYS A 1 270 ? 14.045 -4.138 -31.840 1.00 78.00 270 LYS A O 1
ATOM 2160 N N . ARG A 1 271 ? 12.808 -2.352 -31.281 1.00 75.12 271 ARG A N 1
ATOM 2161 C CA . ARG A 1 271 ? 12.353 -2.070 -32.657 1.00 75.12 271 ARG A CA 1
ATOM 2162 C C . ARG A 1 271 ? 13.503 -1.581 -33.533 1.00 75.12 271 ARG A C 1
ATOM 2164 O O . ARG A 1 271 ? 13.658 -2.096 -34.631 1.00 75.12 271 ARG A O 1
ATOM 2171 N N . VAL A 1 272 ? 14.317 -0.658 -33.022 1.00 75.94 272 VAL A N 1
ATOM 2172 C CA . VAL A 1 272 ? 15.489 -0.136 -33.741 1.00 75.94 272 VAL A CA 1
ATOM 2173 C C . VAL A 1 272 ? 16.491 -1.256 -34.023 1.00 75.94 272 VAL A C 1
ATOM 2175 O O . VAL A 1 272 ? 16.862 -1.454 -35.170 1.00 75.94 272 VAL A O 1
ATOM 2178 N N . GLN A 1 273 ? 16.846 -2.065 -33.021 1.00 77.81 273 GLN A N 1
ATOM 2179 C CA . GLN A 1 273 ? 17.761 -3.203 -33.203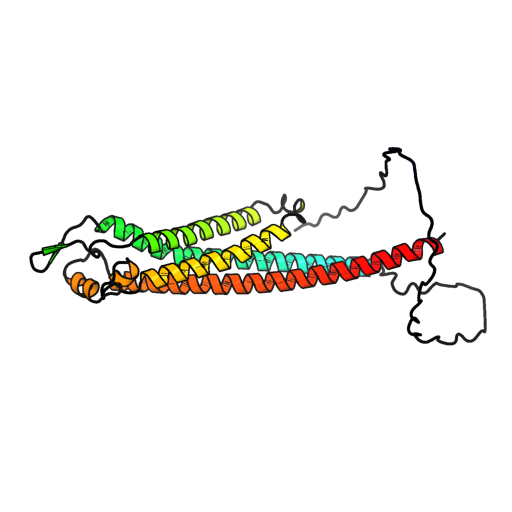 1.00 77.81 273 GLN A CA 1
ATOM 2180 C C . GLN A 1 273 ? 17.251 -4.223 -34.229 1.00 77.81 273 GLN A C 1
ATOM 2182 O O . GLN A 1 273 ? 18.021 -4.710 -35.046 1.00 77.81 273 GLN A O 1
ATOM 2187 N N . ARG A 1 274 ? 15.945 -4.525 -34.223 1.00 77.31 274 ARG A N 1
ATOM 2188 C CA . ARG A 1 274 ? 15.333 -5.416 -35.223 1.00 77.31 274 ARG A CA 1
ATOM 2189 C C . ARG A 1 274 ? 15.342 -4.822 -36.629 1.00 77.31 274 ARG A C 1
ATOM 2191 O O . ARG A 1 274 ? 15.454 -5.580 -37.581 1.00 77.31 274 ARG A O 1
ATOM 2198 N N . ALA A 1 275 ? 15.190 -3.504 -36.762 1.00 73.31 275 ALA A N 1
ATOM 2199 C CA . ALA A 1 275 ? 15.312 -2.840 -38.054 1.00 73.31 275 ALA A CA 1
ATOM 2200 C C . ALA A 1 275 ? 16.750 -2.957 -38.578 1.00 73.31 275 ALA A C 1
ATOM 2202 O O . ALA A 1 275 ? 16.929 -3.423 -39.695 1.00 73.31 275 ALA A O 1
ATOM 2203 N N . TYR A 1 276 ? 17.756 -2.651 -37.747 1.00 74.62 276 TYR A N 1
ATOM 2204 C CA . TYR A 1 276 ? 19.173 -2.819 -38.099 1.00 74.62 276 TYR A CA 1
ATOM 2205 C C . TYR A 1 276 ? 19.521 -4.257 -38.501 1.00 74.62 276 TYR A C 1
ATOM 2207 O O . TYR A 1 276 ? 20.102 -4.454 -39.558 1.00 74.62 276 TYR A O 1
ATOM 2215 N N . ALA A 1 277 ? 19.092 -5.260 -37.727 1.00 81.00 277 ALA A N 1
ATOM 2216 C CA . ALA A 1 277 ? 19.367 -6.664 -38.046 1.00 81.00 277 ALA A CA 1
ATOM 2217 C C . ALA A 1 277 ? 18.828 -7.079 -39.430 1.00 81.00 277 ALA A C 1
ATOM 2219 O O . ALA A 1 277 ? 19.506 -7.787 -40.162 1.00 81.00 277 ALA A O 1
ATOM 2220 N N . ARG A 1 278 ? 17.639 -6.590 -39.817 1.00 79.12 278 ARG A N 1
ATOM 2221 C CA . ARG A 1 278 ? 17.079 -6.834 -41.159 1.00 79.12 278 ARG A CA 1
ATOM 2222 C C . ARG A 1 278 ? 17.871 -6.134 -42.264 1.00 79.12 278 ARG A C 1
ATOM 2224 O O . ARG A 1 278 ? 17.989 -6.678 -43.355 1.00 79.12 278 ARG A O 1
ATOM 2231 N N . TYR A 1 279 ? 18.373 -4.927 -41.999 1.00 78.06 279 TYR A N 1
ATOM 2232 C CA . TYR A 1 279 ? 19.227 -4.211 -42.949 1.00 78.06 279 TYR A CA 1
ATOM 2233 C C . TYR A 1 279 ? 20.570 -4.922 -43.157 1.00 78.06 279 TYR A C 1
ATOM 2235 O O . TYR A 1 279 ? 21.036 -4.992 -44.291 1.00 78.06 279 TYR A O 1
ATOM 2243 N N . ASP A 1 280 ? 21.169 -5.467 -42.096 1.00 78.00 280 ASP A N 1
ATOM 2244 C CA . ASP A 1 280 ? 22.425 -6.220 -42.189 1.00 78.00 280 ASP A CA 1
ATOM 2245 C C . ASP A 1 280 ? 22.245 -7.551 -42.934 1.00 78.00 280 ASP A C 1
ATOM 2247 O O . ASP A 1 280 ? 23.039 -7.861 -43.821 1.00 78.00 280 ASP A O 1
ATOM 2251 N N . GLU A 1 281 ? 21.172 -8.297 -42.648 1.00 80.50 281 GLU A N 1
ATOM 2252 C CA . GLU A 1 281 ? 20.829 -9.546 -43.349 1.00 80.50 281 GLU A CA 1
ATOM 2253 C C . GLU A 1 281 ? 20.640 -9.321 -44.860 1.00 80.50 281 GLU A C 1
ATOM 2255 O O . GLU A 1 281 ? 21.144 -10.085 -45.679 1.00 80.50 281 GLU A O 1
ATOM 2260 N N . ALA A 1 282 ? 20.008 -8.210 -45.254 1.00 79.44 282 ALA A N 1
ATOM 2261 C CA . ALA A 1 282 ? 19.844 -7.844 -46.662 1.00 79.44 282 ALA A CA 1
ATOM 2262 C C . ALA A 1 282 ? 21.168 -7.492 -47.376 1.00 79.44 282 ALA A C 1
ATOM 2264 O O . ALA A 1 282 ? 21.206 -7.448 -48.607 1.00 79.44 282 ALA A O 1
ATOM 2265 N N . ARG A 1 283 ? 22.248 -7.221 -46.630 1.00 72.00 283 ARG A N 1
ATOM 2266 C CA . ARG A 1 283 ? 23.554 -6.829 -47.178 1.00 72.00 283 ARG A CA 1
ATOM 2267 C C . ARG A 1 283 ? 24.515 -8.004 -47.367 1.00 72.00 283 ARG A C 1
ATOM 2269 O O . ARG A 1 283 ? 25.450 -7.870 -48.156 1.00 72.00 283 ARG A O 1
ATOM 2276 N N . GLU A 1 284 ? 24.301 -9.135 -46.694 1.00 75.25 284 GLU A N 1
ATOM 2277 C CA . GLU A 1 284 ? 25.169 -10.319 -46.814 1.00 75.25 284 GLU A CA 1
ATOM 2278 C C . GLU A 1 284 ? 25.457 -10.777 -48.259 1.00 75.25 284 GLU A C 1
ATOM 2280 O O . GLU A 1 284 ? 26.626 -11.042 -48.544 1.00 75.25 284 GLU A O 1
ATOM 2285 N N . PRO A 1 285 ? 24.493 -10.788 -49.205 1.00 76.25 285 PRO A N 1
ATOM 2286 C CA . PRO A 1 285 ? 24.741 -11.252 -50.575 1.00 76.25 285 PRO A CA 1
ATOM 2287 C C . PRO A 1 285 ? 25.714 -10.375 -51.373 1.00 76.25 285 PRO A C 1
ATOM 2289 O O . PRO A 1 285 ? 26.275 -10.818 -52.364 1.00 76.25 285 PRO A O 1
ATOM 2292 N N . PHE A 1 286 ? 25.901 -9.115 -50.970 1.00 69.56 286 PHE A N 1
ATOM 2293 C CA . PHE A 1 286 ? 26.803 -8.173 -51.644 1.00 69.56 286 PHE A CA 1
ATOM 2294 C C . PHE A 1 286 ? 28.227 -8.202 -51.074 1.00 69.56 286 PHE A C 1
ATOM 2296 O O . PHE A 1 286 ? 29.056 -7.367 -51.442 1.00 69.56 286 PHE A O 1
ATOM 2303 N N . ARG A 1 287 ? 28.494 -9.096 -50.114 1.00 61.06 287 ARG A N 1
ATOM 2304 C CA . ARG A 1 287 ? 29.789 -9.233 -49.435 1.00 61.06 287 ARG A CA 1
ATOM 2305 C C . ARG A 1 287 ? 30.594 -10.448 -49.926 1.00 61.06 287 ARG A C 1
ATOM 2307 O O . ARG A 1 287 ? 31.783 -10.507 -49.621 1.00 61.06 287 ARG A O 1
ATOM 2314 N N . SER A 1 288 ? 29.959 -11.383 -50.638 1.00 52.94 288 SER A N 1
ATOM 2315 C CA . SER A 1 288 ? 30.566 -12.551 -51.302 1.00 52.94 288 SER A CA 1
ATOM 2316 C C . SER A 1 288 ? 31.031 -12.220 -52.712 1.00 52.94 288 SER A C 1
ATOM 2318 O O . SER A 1 288 ? 32.135 -12.668 -53.077 1.00 52.94 288 SER A O 1
#

Secondary structure (DSSP, 8-state):
------------------------------------PPPP----------S--S------TT---HHHHHHHHHHHHHHHHHHHHHHHHHHHHHHHHHHHHHHHHHHHHHHHHHHTT-EEEETTEEEESS-TT---HHHHHHHHHHHHHHHHHHHHHHHHHH-TTTGGG-TTTHHHHHHHHHHHHHHHHHHHHHHHHHHTSPBTTB--SHHHHHTSHHHHHHTTT--S--HHHHHHHHHHHHHHHHHHHHHHHHHHHHHHHHHHHHHHHHHHHHHHHHHHHTTGGG--